Protein AF-A0A7M5WVL7-F1 (afdb_monomer_lite)

Radius of gyration: 36.61 Å; chains: 1; bounding box: 90×36×95 Å

Organism: NCBI:txid252671

InterPro domains:
  IPR002350 Kazal domain [PF07648] (173-213)
  IPR002350 Kazal domain [PS51465] (165-215)
  IPR003582 ShKT domain [PS51670] (101-136)
  IPR003582 ShKT domain [SM00254] (60-99)
  IPR003582 ShKT domain [SM00254] (100-137)
  IPR036058 Kazal domain superfamily [SSF100895] (166-215)

Structure (mmCIF, N/CA/C/O backbone):
data_AF-A0A7M5WVL7-F1
#
_entry.id   AF-A0A7M5WVL7-F1
#
loop_
_atom_site.group_PDB
_atom_site.id
_atom_site.type_symbol
_atom_site.label_atom_id
_atom_site.label_alt_id
_atom_site.label_comp_id
_atom_site.label_asym_id
_atom_site.label_entity_id
_atom_site.label_seq_id
_atom_site.pdbx_PDB_ins_code
_atom_site.Cartn_x
_atom_site.Cartn_y
_atom_site.Cartn_z
_atom_site.occupancy
_atom_site.B_iso_or_equiv
_atom_site.auth_seq_id
_atom_site.auth_comp_id
_atom_site.auth_asym_id
_atom_site.auth_atom_id
_atom_site.pdbx_PDB_model_num
ATOM 1 N N . MET A 1 1 ? -40.272 19.850 -45.268 1.00 38.97 1 MET A N 1
ATOM 2 C CA . MET A 1 1 ? -41.095 18.776 -45.875 1.00 38.97 1 MET A CA 1
ATOM 3 C C . MET A 1 1 ? -40.103 17.744 -46.378 1.00 38.97 1 MET A C 1
ATOM 5 O O . MET A 1 1 ? -39.301 18.111 -47.215 1.00 38.97 1 MET A O 1
ATOM 9 N N . THR A 1 2 ? -39.832 16.626 -45.706 1.00 27.45 2 THR A N 1
ATOM 10 C CA . THR A 1 2 ? -40.547 15.322 -45.663 1.00 27.45 2 THR A CA 1
ATOM 11 C C . THR A 1 2 ? -39.445 14.316 -45.264 1.00 27.45 2 THR A C 1
ATOM 13 O O . THR A 1 2 ? -38.321 14.525 -45.695 1.00 27.45 2 THR A O 1
ATOM 16 N N . ARG A 1 3 ? -39.568 13.218 -44.515 1.00 31.22 3 ARG A N 1
ATOM 17 C CA . ARG A 1 3 ? -40.591 12.482 -43.756 1.00 31.22 3 ARG A CA 1
ATOM 18 C C . ARG A 1 3 ? -39.786 11.715 -42.689 1.00 31.22 3 ARG A C 1
ATOM 20 O O . ARG A 1 3 ? -38.733 11.174 -43.010 1.00 31.22 3 ARG A O 1
ATOM 27 N N . VAL A 1 4 ? -40.285 11.643 -41.460 1.00 36.22 4 VAL A N 1
ATOM 28 C CA . VAL A 1 4 ? -39.800 10.697 -40.441 1.00 36.22 4 VAL A CA 1
ATOM 29 C C . VAL A 1 4 ? -40.459 9.339 -40.711 1.00 36.22 4 VAL A C 1
ATOM 31 O O . VAL A 1 4 ? -41.691 9.315 -40.803 1.00 36.22 4 VAL A O 1
ATOM 34 N N . PRO A 1 5 ? -39.724 8.217 -40.826 1.00 38.66 5 PRO A N 1
ATOM 35 C CA . PRO A 1 5 ? -40.312 6.898 -40.666 1.00 38.66 5 PRO A CA 1
ATOM 36 C C . PRO A 1 5 ? -40.370 6.546 -39.178 1.00 38.66 5 PRO A C 1
ATOM 38 O O . PRO A 1 5 ? -39.381 6.633 -38.452 1.00 38.66 5 PRO A O 1
ATOM 41 N N . LYS A 1 6 ? -41.583 6.189 -38.764 1.00 37.91 6 LYS A N 1
ATOM 42 C CA . LYS A 1 6 ? -41.966 5.641 -37.469 1.00 37.91 6 LYS A CA 1
ATOM 43 C C . LYS A 1 6 ? -41.490 4.192 -37.320 1.00 37.91 6 LYS A C 1
ATOM 45 O O . LYS A 1 6 ? -41.453 3.463 -38.305 1.00 37.91 6 LYS A O 1
ATOM 50 N N . ASP A 1 7 ? -41.222 3.831 -36.070 1.00 38.78 7 ASP A N 1
ATOM 51 C CA . ASP A 1 7 ? -41.373 2.504 -35.470 1.00 38.78 7 ASP A CA 1
ATOM 52 C C . ASP A 1 7 ? -40.705 1.320 -36.189 1.00 38.78 7 ASP A C 1
ATOM 54 O O . ASP A 1 7 ? -41.304 0.633 -37.013 1.00 38.78 7 ASP A O 1
ATOM 58 N N . VAL A 1 8 ? -39.483 0.996 -35.753 1.00 35.91 8 VAL A N 1
ATOM 59 C CA . VAL A 1 8 ? -39.024 -0.398 -35.716 1.00 35.91 8 VAL A CA 1
ATOM 60 C C . VAL A 1 8 ? -38.836 -0.765 -34.251 1.00 35.91 8 VAL A C 1
ATOM 62 O O . VAL A 1 8 ? -37.875 -0.366 -33.596 1.00 35.91 8 VAL A O 1
ATOM 65 N N . SER A 1 9 ? -39.812 -1.500 -33.737 1.00 37.28 9 SER A N 1
ATOM 66 C CA . SER A 1 9 ? -39.746 -2.260 -32.499 1.00 37.28 9 SER A CA 1
ATOM 67 C C . SER A 1 9 ? -38.594 -3.267 -32.578 1.00 37.28 9 SER A C 1
ATOM 69 O O . SER A 1 9 ? -38.701 -4.296 -33.240 1.00 37.28 9 SER A O 1
ATOM 71 N N . LEU A 1 10 ? -37.480 -2.972 -31.905 1.00 35.38 10 LEU A N 1
ATOM 72 C CA . LEU A 1 10 ? -36.411 -3.942 -31.670 1.00 35.38 10 LEU A CA 1
ATOM 73 C C . LEU A 1 10 ? -36.583 -4.526 -30.269 1.00 35.38 10 LEU A C 1
ATOM 75 O O . LEU A 1 10 ? -36.533 -3.819 -29.266 1.00 35.38 10 LEU A O 1
ATOM 79 N N . SER A 1 11 ? -36.836 -5.830 -30.244 1.00 32.72 11 SER A N 1
ATOM 8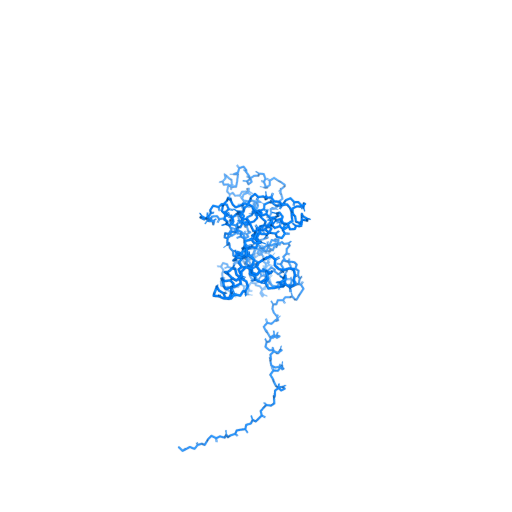0 C CA . SER A 1 11 ? -36.943 -6.667 -29.059 1.00 32.72 11 SER A CA 1
ATOM 81 C C . SER A 1 11 ? -35.690 -6.585 -28.177 1.00 32.72 11 SER A C 1
ATOM 83 O O . SER A 1 11 ? -34.560 -6.518 -28.671 1.00 32.72 11 SER A O 1
ATOM 85 N N . GLU A 1 12 ? -35.898 -6.684 -26.859 1.00 41.31 12 GLU A N 1
ATOM 86 C CA . GLU A 1 12 ? -34.879 -6.718 -25.788 1.00 41.31 12 GLU A CA 1
ATOM 87 C C . GLU A 1 12 ? -33.851 -7.863 -25.916 1.00 41.31 12 GLU A C 1
ATOM 89 O O . GLU A 1 12 ? -32.912 -7.953 -25.136 1.00 41.31 12 GLU A O 1
ATOM 94 N N . SER A 1 13 ? -33.960 -8.708 -26.942 1.00 42.09 13 SER A N 1
ATOM 95 C CA . SER A 1 13 ? -33.063 -9.832 -27.219 1.00 42.09 13 SER A CA 1
ATOM 96 C C . SER A 1 13 ? -31.788 -9.469 -27.999 1.00 42.09 13 SER A C 1
ATOM 98 O O . SER A 1 13 ? -30.979 -10.347 -28.278 1.00 42.09 13 SER A O 1
ATOM 100 N N . SER A 1 14 ? -31.598 -8.205 -28.398 1.00 38.44 14 SER A N 1
ATOM 101 C CA . SER A 1 14 ? -30.485 -7.801 -29.287 1.00 38.44 14 SER A CA 1
ATOM 102 C C . SER A 1 14 ? -29.314 -7.119 -28.563 1.00 38.44 14 SER A C 1
ATOM 104 O O . SER A 1 14 ? -28.254 -6.904 -29.154 1.00 38.44 14 SER A O 1
ATOM 106 N N . VAL A 1 15 ? -29.488 -6.762 -27.285 1.00 41.56 15 VAL A N 1
ATOM 107 C CA . VAL A 1 15 ? -28.490 -5.993 -26.517 1.00 41.56 15 VAL A CA 1
ATOM 108 C C . VAL A 1 15 ? -27.482 -6.908 -25.806 1.00 41.56 15 VAL A C 1
ATOM 110 O O . VAL A 1 15 ? -26.328 -6.524 -25.640 1.00 41.56 15 VAL A O 1
ATOM 113 N N . GLU A 1 16 ? -27.843 -8.152 -25.479 1.00 41.50 16 GLU A N 1
ATOM 114 C CA . GLU A 1 16 ? -26.921 -9.090 -24.811 1.00 41.50 16 GLU A CA 1
ATOM 115 C C . GLU A 1 16 ? -25.789 -9.593 -25.719 1.00 41.50 16 GLU A C 1
ATOM 117 O O . GLU A 1 16 ? -24.661 -9.763 -25.262 1.00 41.50 16 GLU A O 1
ATOM 122 N N . SER A 1 17 ? -26.032 -9.752 -27.024 1.00 44.00 17 SER A N 1
ATOM 123 C CA . SER A 1 17 ? -25.020 -10.320 -27.929 1.00 44.00 17 SER A CA 1
ATOM 124 C C . SER A 1 17 ? -23.939 -9.312 -28.347 1.00 44.00 17 SER A C 1
ATOM 126 O O . SER A 1 17 ? -22.793 -9.689 -28.593 1.00 44.00 17 SER A O 1
ATOM 128 N N . THR A 1 18 ? -24.251 -8.011 -28.372 1.00 49.19 18 THR A N 1
ATOM 129 C CA . THR A 1 18 ? -23.256 -6.979 -28.708 1.00 49.19 18 THR A CA 1
ATOM 130 C C . THR A 1 18 ? -22.361 -6.642 -27.521 1.00 49.19 18 THR A C 1
ATOM 132 O O . THR A 1 18 ? -21.163 -6.457 -27.724 1.00 49.19 18 THR A O 1
ATOM 135 N N . VAL A 1 19 ? -22.883 -6.660 -26.286 1.00 49.88 19 VAL A N 1
ATOM 136 C CA . VAL A 1 19 ? -22.085 -6.434 -25.069 1.00 49.88 19 VAL A CA 1
ATOM 137 C C . VAL A 1 19 ? -21.048 -7.542 -24.878 1.00 49.88 19 VAL A C 1
ATOM 139 O O . VAL A 1 19 ? -19.886 -7.226 -24.633 1.00 49.88 19 VAL A O 1
ATOM 142 N N . GLU A 1 20 ? -21.389 -8.816 -25.097 1.00 48.81 20 GLU A N 1
ATOM 143 C CA . GLU A 1 20 ? -20.385 -9.893 -25.090 1.00 48.81 20 GLU A CA 1
ATOM 144 C C . GLU A 1 20 ? -19.316 -9.720 -26.178 1.00 48.81 20 GLU A C 1
ATOM 146 O O . GLU A 1 20 ? -18.151 -10.047 -25.948 1.00 48.81 20 GLU A O 1
ATOM 151 N N . PHE A 1 21 ? -19.668 -9.170 -27.344 1.00 46.94 21 PHE A N 1
ATOM 152 C CA . PHE A 1 21 ? -18.728 -8.999 -28.453 1.00 46.94 21 PHE A CA 1
ATOM 153 C C . PHE A 1 21 ? -17.732 -7.851 -28.215 1.00 46.94 21 PHE A C 1
ATOM 155 O O . PHE A 1 21 ? -16.531 -8.028 -28.431 1.00 46.94 21 PHE A O 1
ATOM 162 N N . VAL A 1 22 ? -18.176 -6.694 -27.697 1.00 50.75 22 VAL A N 1
ATOM 163 C CA . VAL A 1 22 ? -17.252 -5.600 -27.317 1.00 50.75 22 VAL A CA 1
ATOM 164 C C . VAL A 1 22 ? -16.475 -5.902 -26.035 1.00 50.75 22 VAL A C 1
ATOM 166 O O . VAL A 1 22 ? -15.296 -5.550 -25.955 1.00 50.75 22 VAL A O 1
ATOM 169 N N . VAL A 1 23 ? -17.068 -6.604 -25.061 1.00 54.00 23 VAL A N 1
ATOM 170 C CA . VAL A 1 23 ? -16.343 -7.070 -23.863 1.00 54.00 23 VAL A CA 1
ATOM 171 C C . VAL A 1 23 ? -15.258 -8.078 -24.257 1.00 54.00 23 VAL A C 1
ATOM 173 O O . VAL A 1 23 ? -14.138 -7.977 -23.755 1.00 54.00 23 VAL A O 1
ATOM 176 N N . ASN A 1 24 ? -15.518 -8.971 -25.219 1.00 50.78 24 ASN A N 1
ATOM 177 C CA . ASN A 1 24 ? -14.505 -9.892 -25.746 1.00 50.78 24 ASN A CA 1
ATOM 178 C C . ASN A 1 24 ? -13.422 -9.203 -26.589 1.00 50.78 24 ASN A C 1
ATOM 180 O O . ASN A 1 24 ? -12.265 -9.615 -26.525 1.00 50.78 24 ASN A O 1
ATOM 184 N N . MET A 1 25 ? -13.737 -8.133 -27.328 1.00 49.72 25 MET A N 1
ATOM 185 C CA . MET A 1 25 ? -12.726 -7.432 -28.135 1.00 49.72 25 MET A CA 1
ATOM 186 C C . MET A 1 25 ? -11.709 -6.663 -27.274 1.00 49.72 25 MET A C 1
ATOM 188 O O . MET A 1 25 ? -10.520 -6.643 -27.593 1.00 49.72 25 MET A O 1
ATOM 192 N N . PHE A 1 26 ? -12.142 -6.080 -26.149 1.00 48.56 26 PHE A N 1
ATOM 193 C CA . PHE A 1 26 ? -11.247 -5.417 -25.188 1.00 48.56 26 PHE A CA 1
ATOM 194 C C . PHE A 1 26 ? -10.583 -6.388 -24.190 1.00 48.56 26 PHE A C 1
ATOM 196 O O . PHE A 1 26 ? -9.565 -6.041 -23.589 1.00 48.56 26 PHE A O 1
ATOM 203 N N . ALA A 1 27 ? -11.095 -7.615 -24.038 1.00 47.72 27 ALA A N 1
ATOM 204 C CA . ALA A 1 27 ? -10.521 -8.652 -23.172 1.00 47.72 27 ALA A CA 1
ATOM 205 C C . ALA A 1 27 ? -9.386 -9.479 -23.817 1.00 47.72 27 ALA A C 1
ATOM 207 O O . ALA A 1 27 ? -8.787 -10.318 -23.147 1.00 47.72 27 ALA A O 1
ATOM 208 N N . LEU A 1 28 ? -9.037 -9.235 -25.085 1.00 48.59 28 LEU A N 1
ATOM 209 C CA . LEU A 1 28 ? -8.074 -10.052 -25.842 1.00 48.59 28 LEU A CA 1
ATOM 210 C C . LEU A 1 28 ? -6.579 -9.750 -25.592 1.00 48.59 28 LEU A C 1
ATOM 212 O O . LEU A 1 28 ? -5.723 -10.378 -26.214 1.00 48.59 28 LEU A O 1
ATOM 216 N N . PHE A 1 29 ? -6.225 -8.844 -24.672 1.00 51.97 29 PHE A N 1
ATOM 217 C CA . PHE A 1 29 ? -4.820 -8.473 -24.408 1.00 51.97 29 PHE A CA 1
ATOM 218 C C . PHE A 1 29 ? -4.355 -8.604 -22.949 1.00 51.97 29 PHE A C 1
ATOM 220 O O . PHE A 1 29 ? -3.329 -8.036 -22.580 1.00 51.97 29 PHE A O 1
ATOM 227 N N . CYS A 1 30 ? -5.042 -9.393 -22.124 1.00 50.06 30 CYS A N 1
ATOM 228 C CA . CYS A 1 30 ? -4.556 -9.755 -20.791 1.00 50.06 30 CYS A CA 1
ATOM 229 C C . CYS A 1 30 ? -4.781 -11.254 -20.580 1.00 50.06 30 CYS A C 1
ATOM 231 O O . CYS A 1 30 ? -5.915 -11.724 -20.633 1.00 50.06 30 CYS A O 1
ATOM 233 N N . ASP A 1 31 ? -3.705 -12.019 -20.407 1.00 56.72 31 ASP A N 1
ATOM 234 C CA . ASP A 1 31 ? -3.767 -13.478 -20.317 1.00 56.72 31 ASP A CA 1
ATOM 235 C C . ASP A 1 31 ? -4.551 -13.872 -19.053 1.00 56.72 31 ASP A C 1
ATOM 237 O O . ASP A 1 31 ? -4.178 -13.526 -17.927 1.00 56.72 31 ASP A O 1
ATOM 241 N N . VAL A 1 32 ? -5.671 -14.580 -19.232 1.00 63.91 32 VAL A N 1
ATOM 242 C CA . VAL A 1 32 ? -6.675 -14.880 -18.188 1.00 63.91 32 VAL A CA 1
ATOM 243 C C . VAL A 1 32 ? -6.046 -15.561 -16.959 1.00 63.91 32 VAL A C 1
ATOM 245 O O . VAL A 1 32 ? -6.561 -15.462 -15.845 1.00 63.91 32 VAL A O 1
ATOM 248 N N . LYS A 1 33 ? -4.883 -16.198 -17.129 1.00 75.56 33 LYS A N 1
ATOM 249 C CA . LYS A 1 33 ? -4.176 -16.949 -16.087 1.00 75.56 33 LYS A CA 1
ATOM 250 C C . LYS A 1 33 ? -3.564 -16.087 -14.982 1.00 75.56 33 LYS A C 1
ATOM 252 O O . LYS A 1 33 ? -3.535 -16.534 -13.840 1.00 75.56 33 LYS A O 1
ATOM 257 N N . CYS A 1 34 ? -3.067 -14.881 -15.269 1.00 83.12 34 CYS A N 1
ATOM 258 C CA . CYS A 1 34 ? -2.436 -14.048 -14.233 1.00 83.12 34 CYS A CA 1
ATOM 259 C C . CYS A 1 34 ? -3.442 -13.176 -13.471 1.00 83.12 34 CYS A C 1
ATOM 261 O O . CYS A 1 34 ? -3.187 -12.806 -12.323 1.00 83.12 34 CYS A O 1
ATOM 263 N N . ARG A 1 35 ? -4.613 -12.903 -14.060 1.00 77.31 35 ARG A N 1
ATOM 264 C CA . ARG A 1 35 ? -5.644 -12.030 -13.478 1.00 77.31 35 ARG A CA 1
ATOM 265 C C . ARG A 1 35 ? -6.316 -12.625 -12.235 1.00 77.31 35 ARG A C 1
ATOM 267 O O . ARG A 1 35 ? -6.755 -11.872 -11.376 1.00 77.31 35 ARG A O 1
ATOM 274 N N . SER A 1 36 ? -6.363 -13.953 -12.124 1.00 80.06 36 SER A N 1
ATOM 275 C CA . SER A 1 36 ? -6.904 -14.676 -10.963 1.00 80.06 36 SER A CA 1
ATOM 276 C C . SER A 1 36 ? -5.888 -14.887 -9.835 1.00 80.06 36 SER A C 1
ATOM 278 O O . SER A 1 36 ? -6.245 -15.366 -8.758 1.00 80.06 36 SER A O 1
ATOM 280 N N . THR A 1 37 ? -4.614 -14.548 -10.055 1.00 82.06 37 THR A N 1
ATOM 281 C CA . THR A 1 37 ? -3.590 -14.684 -9.015 1.00 82.06 37 THR A CA 1
ATOM 282 C C . THR A 1 37 ? -3.753 -13.607 -7.945 1.00 82.06 37 THR A C 1
ATOM 284 O O . THR A 1 37 ? -4.261 -12.520 -8.215 1.00 82.06 37 THR A O 1
ATOM 287 N N . ARG A 1 38 ? -3.274 -13.883 -6.722 1.00 80.94 38 ARG A N 1
ATOM 288 C CA . ARG A 1 38 ? -3.406 -12.981 -5.559 1.00 80.94 38 ARG A CA 1
ATOM 289 C C . ARG A 1 38 ? -2.952 -11.540 -5.841 1.00 80.94 38 ARG A C 1
ATOM 291 O O . ARG A 1 38 ? -3.480 -10.620 -5.226 1.00 80.94 38 ARG A O 1
ATOM 298 N N . TYR A 1 39 ? -1.972 -11.359 -6.725 1.00 80.38 39 TYR A N 1
ATOM 299 C CA . TYR A 1 39 ? -1.351 -10.065 -7.012 1.00 80.38 39 TYR A CA 1
ATOM 300 C C . TYR A 1 39 ? -1.551 -9.589 -8.462 1.00 80.38 39 TYR A C 1
ATOM 302 O O . TYR A 1 39 ? -0.996 -8.559 -8.835 1.00 80.38 39 TYR A O 1
ATOM 310 N N . GLY A 1 40 ? -2.346 -10.299 -9.269 1.00 82.75 40 GLY A N 1
ATOM 311 C CA . GLY A 1 40 ? -2.632 -9.934 -10.658 1.00 82.75 40 GLY A CA 1
ATOM 312 C C . GLY A 1 40 ? -1.454 -10.115 -11.630 1.00 82.75 40 GLY A C 1
ATOM 313 O O . GLY A 1 40 ? -0.492 -10.841 -11.369 1.00 82.75 40 GLY A O 1
ATOM 314 N N . CYS A 1 41 ? -1.551 -9.467 -12.792 1.00 83.31 41 CYS A N 1
ATOM 315 C CA . CYS A 1 41 ? -0.543 -9.527 -13.852 1.00 83.31 41 CYS A CA 1
ATOM 316 C C . CYS A 1 41 ? 0.537 -8.445 -13.687 1.00 83.31 41 CYS A C 1
ATOM 318 O O . CYS A 1 41 ? 0.278 -7.366 -13.165 1.00 83.31 41 CYS A O 1
ATOM 320 N N . CYS A 1 42 ? 1.734 -8.718 -14.198 1.00 80.88 42 CYS A N 1
ATOM 321 C CA . CYS A 1 42 ? 2.800 -7.752 -14.427 1.00 80.88 42 CYS A CA 1
ATOM 322 C C . CYS A 1 42 ? 2.406 -6.713 -15.494 1.00 80.88 42 CYS A C 1
ATOM 324 O O . CYS A 1 42 ? 1.380 -6.842 -16.160 1.00 80.88 42 CYS A O 1
ATOM 326 N N . HIS A 1 43 ? 3.254 -5.698 -15.703 1.00 75.44 43 HIS A N 1
ATOM 327 C CA . HIS A 1 43 ? 3.044 -4.645 -16.712 1.00 75.44 43 HIS A CA 1
ATOM 328 C C . HIS A 1 43 ? 2.852 -5.164 -18.146 1.00 75.44 43 HIS A C 1
ATOM 330 O O . HIS A 1 43 ? 2.326 -4.456 -18.996 1.00 75.44 43 HIS A O 1
ATOM 336 N N . ASP A 1 44 ? 3.289 -6.394 -18.418 1.00 74.19 44 ASP A N 1
ATOM 337 C CA . ASP A 1 44 ? 3.140 -7.062 -19.707 1.00 74.19 44 ASP A CA 1
ATOM 338 C C . ASP A 1 44 ? 1.757 -7.703 -19.922 1.00 74.19 44 ASP A C 1
ATOM 340 O O . ASP A 1 44 ? 1.515 -8.257 -20.995 1.00 74.19 44 ASP A O 1
ATOM 344 N N . GLY A 1 45 ? 0.871 -7.668 -18.917 1.00 75.06 45 GLY A N 1
ATOM 345 C CA . GLY A 1 45 ? -0.472 -8.252 -18.969 1.00 75.06 45 GLY A CA 1
ATOM 346 C C . GLY A 1 45 ? -0.493 -9.779 -19.086 1.00 75.06 45 GLY A C 1
ATOM 347 O O . GLY A 1 45 ? -1.528 -10.355 -19.412 1.00 75.06 45 GLY A O 1
ATOM 348 N N . LYS A 1 46 ? 0.646 -10.449 -18.875 1.00 83.69 46 LYS A N 1
ATOM 349 C CA . LYS A 1 46 ? 0.806 -11.889 -19.150 1.00 83.69 46 LYS A CA 1
ATOM 350 C C . LYS A 1 46 ? 1.463 -12.638 -18.003 1.00 83.69 46 LYS A C 1
ATOM 352 O O . LYS A 1 46 ? 1.055 -13.748 -17.668 1.00 83.69 46 LYS A O 1
ATOM 357 N N . THR A 1 47 ? 2.483 -12.048 -17.391 1.00 83.31 47 THR A N 1
ATOM 358 C CA . THR A 1 47 ? 3.249 -12.705 -16.331 1.00 83.31 47 THR A CA 1
ATOM 359 C C . THR A 1 47 ? 2.550 -12.492 -14.984 1.00 83.31 47 THR A C 1
ATOM 361 O O . THR A 1 47 ? 2.202 -11.357 -14.678 1.00 83.31 47 THR A O 1
ATOM 364 N N . PRO A 1 48 ? 2.324 -13.520 -14.145 1.00 83.88 48 PRO A N 1
ATOM 365 C CA . PRO A 1 48 ? 1.763 -13.318 -12.809 1.00 83.88 48 PRO A CA 1
ATOM 366 C C . PRO A 1 48 ? 2.768 -12.629 -11.878 1.00 83.88 48 PRO A C 1
ATOM 368 O O . PRO A 1 48 ? 3.937 -13.020 -11.809 1.00 83.88 48 PRO A O 1
ATOM 371 N N . ALA A 1 49 ? 2.314 -11.618 -11.138 1.00 81.69 49 ALA A N 1
ATOM 372 C CA . ALA A 1 49 ? 3.139 -10.934 -10.150 1.00 81.69 49 ALA A CA 1
ATOM 373 C C . ALA A 1 49 ? 3.391 -11.841 -8.932 1.00 81.69 49 ALA A C 1
ATOM 375 O O . ALA A 1 49 ? 2.485 -12.511 -8.430 1.00 81.69 49 ALA A O 1
ATOM 376 N N . LYS A 1 50 ? 4.630 -11.860 -8.423 1.00 82.88 50 LYS A N 1
ATOM 377 C CA . LYS A 1 50 ? 5.010 -12.691 -7.261 1.00 82.88 50 LYS A CA 1
ATOM 378 C C . LYS A 1 50 ? 4.572 -12.071 -5.929 1.00 82.88 50 LYS A C 1
ATOM 380 O O . LYS A 1 50 ? 4.474 -12.779 -4.930 1.00 82.88 50 LYS A O 1
ATOM 385 N N . GLY A 1 51 ? 4.317 -10.765 -5.911 1.00 71.00 51 GLY A N 1
ATOM 386 C CA . GLY A 1 51 ? 3.911 -9.999 -4.735 1.00 71.00 51 GLY A CA 1
ATOM 387 C C . GLY A 1 51 ? 3.196 -8.698 -5.115 1.00 71.00 51 GLY A C 1
ATOM 388 O O . GLY A 1 51 ? 3.080 -8.388 -6.304 1.00 71.00 51 GLY A O 1
ATOM 389 N N . PRO A 1 52 ? 2.723 -7.924 -4.123 1.00 66.31 52 PRO A N 1
ATOM 390 C CA . PRO A 1 52 ? 2.063 -6.643 -4.366 1.00 66.31 52 PRO A CA 1
ATOM 391 C C . PRO A 1 52 ? 3.012 -5.653 -5.060 1.00 66.31 52 PRO A C 1
ATOM 393 O O . PRO A 1 52 ? 4.231 -5.805 -4.988 1.00 66.31 52 PRO A O 1
ATOM 396 N N . TYR A 1 53 ? 2.457 -4.639 -5.730 1.00 70.94 53 TYR A N 1
ATOM 397 C CA . TYR A 1 53 ? 3.226 -3.617 -6.466 1.00 70.94 53 TYR A CA 1
ATOM 398 C C . TYR A 1 53 ? 4.154 -4.210 -7.537 1.00 70.94 53 TYR A C 1
ATOM 400 O O . TYR A 1 53 ? 5.316 -3.826 -7.645 1.00 70.94 53 TYR A O 1
ATOM 408 N N . PHE A 1 54 ? 3.650 -5.184 -8.306 1.00 72.25 54 PHE A N 1
ATOM 409 C CA . PHE A 1 54 ? 4.403 -5.860 -9.370 1.00 72.25 54 PHE A CA 1
ATOM 410 C C . PHE A 1 54 ? 5.716 -6.494 -8.878 1.00 72.25 54 PHE A C 1
ATOM 412 O O . PHE A 1 54 ? 6.687 -6.638 -9.626 1.00 72.25 54 PHE A O 1
ATOM 419 N N . GLN A 1 55 ? 5.777 -6.888 -7.601 1.00 70.69 55 GLN A N 1
ATOM 420 C CA . GLN A 1 55 ? 6.983 -7.477 -7.037 1.00 70.69 55 GLN A CA 1
ATOM 421 C C . GLN A 1 55 ? 7.348 -8.757 -7.801 1.00 70.69 55 GLN A C 1
ATOM 423 O O . GLN A 1 55 ? 6.538 -9.671 -7.961 1.00 70.69 55 GLN A O 1
ATOM 428 N N . GLY A 1 56 ? 8.597 -8.819 -8.267 1.00 72.75 56 GLY A N 1
ATOM 429 C CA . GLY A 1 56 ? 9.103 -9.932 -9.072 1.00 72.75 56 GLY A CA 1
ATOM 430 C C . GLY A 1 56 ? 8.781 -9.846 -10.567 1.00 72.75 56 GLY A C 1
ATOM 431 O O . GLY A 1 56 ? 9.131 -10.775 -11.292 1.00 72.75 56 GLY A O 1
ATOM 432 N N . CYS A 1 57 ? 8.150 -8.763 -11.028 1.00 76.25 57 CYS A N 1
ATOM 433 C CA . CYS A 1 57 ? 7.974 -8.470 -12.447 1.00 76.25 57 CYS A CA 1
ATOM 434 C C . CYS A 1 57 ? 9.249 -7.879 -13.065 1.00 76.25 57 CYS A C 1
ATOM 436 O O . CYS A 1 57 ? 10.078 -7.272 -12.382 1.00 76.25 57 CYS A O 1
ATOM 438 N N . LYS A 1 58 ? 9.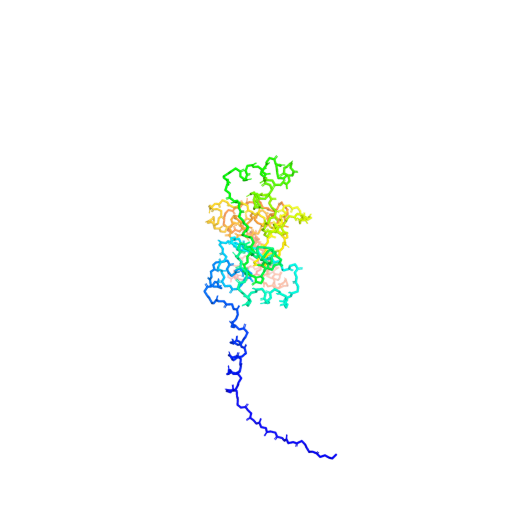400 -8.039 -14.386 1.00 77.44 58 LYS A N 1
ATOM 439 C CA . LYS A 1 58 ? 10.414 -7.302 -15.149 1.00 77.44 58 LYS A CA 1
ATOM 440 C C . LYS A 1 58 ? 10.034 -5.823 -15.183 1.00 77.44 58 LYS A C 1
ATOM 442 O O . LYS A 1 58 ? 8.870 -5.497 -15.406 1.00 77.44 58 LYS A O 1
ATOM 447 N N . GLU A 1 59 ? 11.020 -4.953 -14.985 1.00 74.88 59 GLU A N 1
ATOM 448 C CA . GLU A 1 59 ? 10.805 -3.512 -15.104 1.00 74.88 59 GLU A CA 1
ATOM 449 C C . GLU A 1 59 ? 10.434 -3.154 -16.545 1.00 74.88 59 GLU A C 1
ATOM 451 O O . GLU A 1 59 ? 11.064 -3.675 -17.477 1.00 74.88 59 GLU A O 1
ATOM 456 N N . PRO A 1 60 ? 9.470 -2.242 -16.742 1.00 72.75 60 PRO A N 1
ATOM 457 C CA . PRO A 1 60 ? 9.268 -1.639 -18.042 1.00 72.75 60 PRO A CA 1
ATOM 458 C C . PRO A 1 60 ? 10.527 -0.840 -18.389 1.00 72.75 60 PRO A C 1
ATOM 460 O O . PRO A 1 60 ? 10.982 0.007 -17.623 1.00 72.75 60 PRO A O 1
ATOM 463 N N . CYS A 1 61 ? 11.117 -1.134 -19.541 1.00 81.06 61 CYS A N 1
ATOM 464 C CA . CYS A 1 61 ? 12.221 -0.362 -20.089 1.00 81.06 61 CYS A CA 1
ATOM 465 C C . CYS A 1 61 ? 11.768 0.361 -21.357 1.00 81.06 61 CYS A C 1
ATOM 467 O O . CYS A 1 61 ? 10.704 0.068 -21.902 1.00 81.06 61 CYS A O 1
ATOM 469 N N . GLN A 1 62 ? 12.562 1.325 -21.811 1.00 85.00 62 GLN A N 1
ATOM 470 C CA . GLN A 1 62 ? 12.270 2.108 -23.008 1.00 85.00 62 GLN A CA 1
ATOM 471 C C . GLN A 1 62 ? 13.275 1.787 -24.113 1.00 85.00 62 GLN A C 1
ATOM 473 O O . GLN A 1 62 ? 14.380 1.312 -23.847 1.00 85.00 62 GLN A O 1
ATOM 478 N N . ASP A 1 63 ? 12.863 2.038 -25.351 1.00 88.56 63 ASP A N 1
ATOM 479 C CA . ASP A 1 63 ? 13.775 2.065 -26.487 1.00 88.56 63 ASP A CA 1
ATOM 480 C C . ASP A 1 63 ? 14.409 3.461 -26.570 1.00 88.56 63 ASP A C 1
ATOM 482 O O . ASP A 1 63 ? 13.718 4.471 -26.459 1.00 88.56 63 ASP A O 1
ATOM 486 N N . GLU A 1 64 ? 15.721 3.527 -26.790 1.00 92.56 64 GLU A N 1
ATOM 487 C CA . GLU A 1 64 ? 16.456 4.782 -27.010 1.00 92.56 64 GLU A CA 1
ATOM 488 C C . GLU A 1 64 ? 16.284 5.313 -28.446 1.00 92.56 64 GLU A C 1
ATOM 490 O O . GLU A 1 64 ? 16.719 6.413 -28.786 1.00 92.56 64 GLU A O 1
ATOM 495 N N . ARG A 1 65 ? 15.668 4.518 -29.328 1.00 93.06 65 ARG A N 1
ATOM 496 C CA . ARG A 1 65 ? 15.424 4.843 -30.738 1.00 93.06 65 ARG A CA 1
ATOM 497 C C . ARG A 1 65 ? 13.942 4.723 -31.071 1.00 93.06 65 ARG A C 1
ATOM 499 O O . ARG A 1 65 ? 13.150 4.181 -30.309 1.00 93.06 65 ARG A O 1
ATOM 506 N N . SER A 1 66 ? 13.568 5.236 -32.243 1.00 94.44 66 SER A N 1
ATOM 507 C CA . SER A 1 66 ? 12.181 5.201 -32.702 1.00 94.44 66 SER A CA 1
ATOM 508 C C . SER A 1 66 ? 11.646 3.770 -32.807 1.00 94.44 66 SER A C 1
ATOM 510 O O . SER A 1 66 ? 12.371 2.836 -33.163 1.00 94.44 66 SER A O 1
ATOM 512 N N . SER A 1 67 ? 10.339 3.615 -32.573 1.00 91.88 67 SER A N 1
ATOM 513 C CA . SER A 1 67 ? 9.660 2.318 -32.683 1.00 91.88 67 SER A CA 1
ATOM 514 C C . SER A 1 67 ? 9.888 1.665 -34.052 1.00 91.88 67 SER A C 1
ATOM 516 O O . SER A 1 67 ? 10.162 0.473 -34.125 1.00 91.88 67 SER A O 1
ATOM 518 N N . TYR A 1 68 ? 9.884 2.445 -35.139 1.00 94.94 68 TYR A N 1
ATOM 519 C CA . TYR A 1 68 ? 10.170 1.942 -36.486 1.00 94.94 68 TYR A CA 1
ATOM 520 C C . TYR A 1 68 ? 11.572 1.320 -36.610 1.00 94.94 68 TYR A C 1
ATOM 522 O O . TYR A 1 68 ? 11.731 0.216 -37.143 1.00 94.94 68 TYR A O 1
ATOM 530 N N . PHE A 1 69 ? 12.593 2.003 -36.081 1.00 95.12 69 PHE A N 1
ATOM 531 C CA . PHE A 1 69 ? 13.962 1.496 -36.082 1.00 95.12 69 PHE A CA 1
ATOM 532 C C . PHE A 1 69 ? 14.051 0.196 -35.284 1.00 95.12 69 PHE A C 1
ATOM 534 O O . PHE A 1 69 ? 14.535 -0.814 -35.792 1.00 95.12 69 PHE A O 1
ATOM 541 N N . CYS A 1 70 ? 13.516 0.186 -34.065 1.00 93.69 70 CYS A N 1
ATOM 542 C CA . CYS A 1 70 ? 13.606 -0.978 -33.195 1.00 93.69 70 CYS A CA 1
ATOM 543 C C . CYS A 1 70 ? 12.786 -2.173 -33.692 1.00 93.69 70 CYS A C 1
ATOM 545 O O . CYS A 1 70 ? 13.253 -3.308 -33.609 1.00 93.69 70 CYS A O 1
ATOM 547 N N . GLN A 1 71 ? 11.637 -1.946 -34.327 1.00 95.50 71 GLN A N 1
ATOM 548 C CA . GLN A 1 71 ? 10.914 -3.003 -35.035 1.00 95.50 71 GLN A CA 1
ATOM 549 C C . GLN A 1 71 ? 11.735 -3.596 -36.185 1.00 95.50 71 GLN A C 1
ATOM 551 O O . GLN A 1 71 ? 11.669 -4.800 -36.423 1.00 95.50 71 GLN A O 1
ATOM 556 N N . SER A 1 72 ? 12.530 -2.786 -36.886 1.00 94.94 72 SER A N 1
ATOM 557 C CA . SER A 1 72 ? 13.414 -3.274 -37.952 1.00 94.94 72 SER A CA 1
ATOM 558 C C . SER A 1 72 ? 14.528 -4.168 -37.395 1.00 94.94 72 SER A C 1
ATOM 560 O O . SER A 1 72 ? 14.799 -5.222 -37.964 1.00 94.94 72 SER A O 1
ATOM 562 N N . ILE A 1 73 ? 15.101 -3.823 -36.234 1.00 94.56 73 ILE A N 1
ATOM 563 C CA . ILE A 1 73 ? 16.073 -4.663 -35.503 1.00 94.56 73 ILE A CA 1
ATOM 564 C C . ILE A 1 73 ? 15.451 -6.001 -35.076 1.00 94.56 73 ILE A C 1
ATOM 566 O O . ILE A 1 73 ? 16.084 -7.051 -35.219 1.00 94.56 73 ILE A O 1
ATOM 570 N N . VAL A 1 74 ? 14.205 -5.977 -34.587 1.00 94.00 74 VAL A N 1
ATOM 571 C CA . VAL A 1 74 ? 13.451 -7.187 -34.220 1.00 94.00 74 VAL A CA 1
ATOM 572 C C . VAL A 1 74 ? 13.217 -8.072 -35.444 1.00 94.00 74 VAL A C 1
ATOM 574 O O . VAL A 1 74 ? 13.553 -9.254 -35.405 1.00 94.00 74 VAL A O 1
ATOM 577 N N . ARG A 1 75 ? 12.700 -7.512 -36.548 1.00 95.75 75 ARG A N 1
ATOM 578 C CA . ARG A 1 75 ? 12.433 -8.257 -37.795 1.00 95.75 75 ARG A CA 1
ATOM 579 C C . ARG A 1 75 ? 13.705 -8.831 -38.419 1.00 95.75 75 ARG A C 1
ATOM 581 O O . ARG A 1 75 ? 13.671 -9.935 -38.945 1.00 95.75 75 ARG A O 1
ATOM 588 N N . ALA A 1 76 ? 14.823 -8.116 -38.317 1.00 94.19 76 ALA A N 1
ATOM 589 C CA . ALA A 1 76 ? 16.124 -8.573 -38.799 1.00 94.19 76 ALA A CA 1
ATOM 590 C C . ALA A 1 76 ? 16.770 -9.658 -37.909 1.00 94.19 76 ALA A C 1
ATOM 592 O O . ALA A 1 76 ? 17.824 -10.189 -38.253 1.00 94.19 76 ALA A O 1
ATOM 593 N N . GLY A 1 77 ? 16.178 -9.991 -36.753 1.00 93.31 77 GLY A N 1
ATOM 594 C CA . GLY A 1 77 ? 16.711 -11.010 -35.843 1.00 93.31 77 GLY A CA 1
ATOM 595 C C . GLY A 1 77 ? 18.009 -10.595 -35.140 1.00 93.31 77 GLY A C 1
ATOM 596 O O . GLY A 1 77 ? 18.797 -11.447 -34.723 1.00 93.31 77 GLY A O 1
ATOM 597 N N . PHE A 1 78 ? 18.259 -9.290 -35.017 1.00 93.94 78 PHE A N 1
ATOM 598 C CA . PHE A 1 78 ? 19.490 -8.753 -34.426 1.00 93.94 78 PHE A CA 1
ATOM 599 C C . PHE A 1 78 ? 19.456 -8.714 -32.893 1.00 93.94 78 PHE A C 1
ATOM 601 O O . PHE A 1 78 ? 20.510 -8.622 -32.259 1.00 93.94 78 PHE A O 1
ATOM 608 N N . CYS A 1 79 ? 18.270 -8.824 -32.289 1.00 92.19 79 CYS A N 1
ATOM 609 C CA . CYS A 1 79 ? 18.100 -8.880 -30.840 1.00 92.19 79 CYS A CA 1
ATOM 610 C C . CYS A 1 79 ? 18.915 -10.029 -30.221 1.00 92.19 79 CYS A C 1
ATOM 612 O O . CYS A 1 79 ? 18.821 -11.182 -30.642 1.00 92.19 79 CYS A O 1
ATOM 614 N N . GLY A 1 80 ? 19.731 -9.718 -29.213 1.00 86.81 80 GLY A N 1
ATOM 615 C CA . GLY A 1 80 ? 20.508 -10.701 -28.452 1.00 86.81 80 GLY A CA 1
ATOM 616 C C . GLY A 1 80 ? 21.746 -11.253 -29.165 1.00 86.81 80 GLY A C 1
ATOM 617 O O . GLY A 1 80 ? 22.472 -12.058 -28.582 1.00 86.81 80 GLY A O 1
ATOM 618 N N . LYS A 1 81 ? 22.040 -10.825 -30.400 1.00 92.00 81 LYS A N 1
ATOM 619 C CA . LYS A 1 81 ? 23.236 -11.268 -31.129 1.00 92.00 81 LYS A CA 1
ATOM 620 C C . LYS A 1 81 ? 24.478 -10.506 -30.638 1.00 92.00 81 LYS A C 1
ATOM 622 O O . LYS A 1 81 ? 24.454 -9.275 -30.635 1.00 92.00 81 LYS A O 1
ATOM 627 N N . PRO A 1 82 ? 25.603 -11.183 -30.320 1.00 90.38 82 PRO A N 1
ATOM 628 C CA . PRO A 1 82 ? 26.824 -10.522 -29.839 1.00 90.38 82 PRO A CA 1
ATOM 629 C C . PRO A 1 82 ? 27.341 -9.440 -30.795 1.00 90.38 82 PRO A C 1
ATOM 631 O O . PRO A 1 82 ? 27.705 -8.348 -30.365 1.00 90.38 82 PRO A O 1
ATOM 634 N N . ARG A 1 83 ? 27.283 -9.720 -32.104 1.00 93.25 83 ARG A N 1
ATOM 635 C CA . ARG A 1 83 ? 27.699 -8.807 -33.180 1.00 93.25 83 ARG A CA 1
ATOM 636 C C . ARG A 1 83 ? 26.830 -7.545 -33.287 1.00 93.25 83 ARG A C 1
ATOM 638 O O . ARG A 1 83 ? 27.288 -6.536 -33.803 1.00 93.25 83 ARG A O 1
ATOM 645 N N . PHE A 1 84 ? 25.601 -7.589 -32.773 1.00 90.81 84 PHE A N 1
ATOM 646 C CA . PHE A 1 84 ? 24.611 -6.508 -32.842 1.00 90.81 84 PHE A CA 1
ATOM 647 C C . PHE A 1 84 ? 24.163 -6.049 -31.447 1.00 90.81 84 PHE A C 1
ATOM 649 O O . PHE A 1 84 ? 23.067 -5.511 -31.263 1.00 90.81 84 PHE A O 1
ATOM 656 N N . LYS A 1 85 ? 25.028 -6.238 -30.443 1.00 88.06 85 LYS A N 1
ATOM 657 C CA . LYS A 1 85 ? 24.755 -5.876 -29.048 1.00 88.06 85 LYS A CA 1
ATOM 658 C C . LYS A 1 85 ? 24.423 -4.391 -28.890 1.00 88.06 85 LYS A C 1
ATOM 660 O O . LYS A 1 85 ? 23.563 -4.047 -28.088 1.00 88.06 85 LYS A O 1
ATOM 665 N N . GLN A 1 86 ? 25.053 -3.527 -29.688 1.00 87.38 86 GLN A N 1
ATOM 666 C CA . GLN A 1 86 ? 24.767 -2.093 -29.699 1.00 87.38 86 GLN A CA 1
ATOM 667 C C . GLN A 1 86 ? 23.304 -1.810 -30.069 1.00 87.38 86 GLN A C 1
ATOM 669 O O . GLN A 1 86 ? 22.627 -1.088 -29.349 1.00 87.38 86 GLN A O 1
ATOM 674 N N . PHE A 1 87 ? 22.778 -2.453 -31.116 1.00 86.88 87 PHE A N 1
ATOM 675 C CA . PHE A 1 87 ? 21.372 -2.312 -31.509 1.00 86.88 87 PHE A CA 1
ATOM 676 C C . PHE A 1 87 ? 20.411 -2.917 -30.484 1.00 86.88 87 PHE A C 1
ATOM 678 O O . PHE A 1 87 ? 19.368 -2.338 -30.200 1.00 86.88 87 PHE A O 1
ATOM 685 N N . SER A 1 88 ? 20.790 -4.044 -29.875 1.00 85.06 88 SER A N 1
ATOM 686 C CA . SER A 1 88 ? 20.000 -4.672 -28.808 1.00 85.06 88 SER A CA 1
ATOM 687 C C . SER A 1 88 ? 19.880 -3.782 -27.563 1.00 85.06 88 SER A C 1
ATOM 689 O O . SER A 1 88 ? 18.821 -3.737 -26.945 1.00 85.06 88 SER A O 1
ATOM 691 N N . ASN A 1 89 ? 20.941 -3.047 -27.212 1.00 86.12 89 ASN A N 1
ATOM 692 C CA . ASN A 1 89 ? 20.941 -2.118 -26.077 1.00 86.12 89 ASN A CA 1
ATOM 693 C C . ASN A 1 89 ? 20.131 -0.840 -26.342 1.00 86.12 89 ASN A C 1
ATOM 695 O O . ASN A 1 89 ? 19.634 -0.248 -25.395 1.00 86.12 89 ASN A O 1
ATOM 699 N N . LEU A 1 90 ? 19.990 -0.425 -27.604 1.00 91.75 90 LE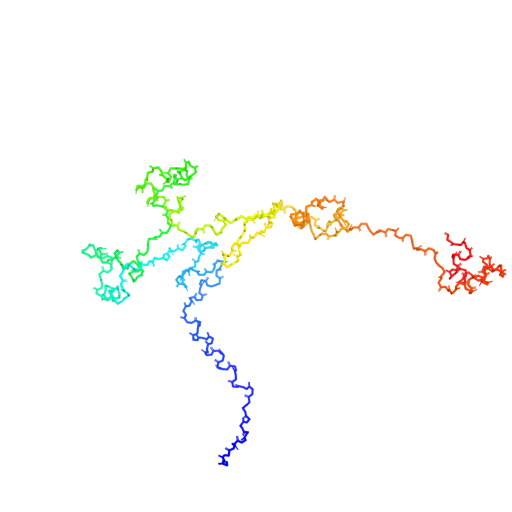U A N 1
ATOM 700 C CA . LEU A 1 90 ? 19.162 0.725 -27.989 1.00 91.75 90 LEU A CA 1
ATOM 701 C C . LEU A 1 90 ? 17.666 0.381 -28.043 1.00 91.75 90 LEU A C 1
ATOM 703 O O . LEU A 1 90 ? 16.828 1.273 -27.987 1.00 91.75 90 LEU A O 1
ATOM 707 N N . CYS A 1 91 ? 17.331 -0.902 -28.183 1.00 93.19 91 CYS A N 1
ATOM 708 C CA . CYS A 1 91 ? 15.973 -1.386 -28.423 1.00 93.19 91 CYS A CA 1
ATOM 709 C C . CYS A 1 91 ? 15.528 -2.379 -27.345 1.00 93.19 91 CYS A C 1
ATOM 711 O O . CYS A 1 91 ? 15.001 -3.450 -27.651 1.00 93.19 91 CYS A O 1
ATOM 713 N N . LEU A 1 92 ? 15.800 -2.069 -26.075 1.00 88.94 92 LEU A N 1
ATOM 714 C CA . LEU A 1 92 ? 15.586 -2.991 -24.957 1.00 88.94 92 LEU A CA 1
ATOM 715 C C . LEU A 1 92 ? 14.119 -3.403 -24.798 1.00 88.94 92 LEU A C 1
ATOM 717 O O . LEU A 1 92 ? 13.858 -4.567 -24.481 1.00 88.94 92 LEU A O 1
ATOM 721 N N . ASN A 1 93 ? 13.173 -2.493 -25.029 1.00 87.88 93 ASN A N 1
ATOM 722 C CA . ASN A 1 93 ? 11.749 -2.789 -24.906 1.00 87.88 93 ASN A CA 1
ATOM 723 C C . ASN A 1 93 ? 11.281 -3.633 -26.094 1.00 87.88 93 ASN A C 1
ATOM 725 O O . ASN A 1 93 ? 10.741 -4.727 -25.917 1.00 87.88 93 ASN A O 1
ATOM 729 N N . SER A 1 94 ? 11.591 -3.183 -27.312 1.00 90.75 94 SER A N 1
ATOM 730 C CA . SER A 1 94 ? 11.234 -3.883 -28.552 1.00 90.75 94 SER A CA 1
ATOM 731 C C . SER A 1 94 ? 11.857 -5.281 -28.649 1.00 90.75 94 SER A C 1
ATOM 733 O O . SER A 1 94 ? 11.182 -6.233 -29.039 1.00 90.75 94 SER A O 1
ATOM 735 N N . CYS A 1 95 ? 13.117 -5.447 -28.239 1.00 91.44 95 CYS A N 1
ATOM 736 C CA . CYS A 1 95 ? 13.793 -6.747 -28.183 1.00 91.44 95 CYS A CA 1
ATOM 737 C C . CYS A 1 95 ? 13.412 -7.584 -26.948 1.00 91.44 95 CYS A C 1
ATOM 739 O O . CYS A 1 95 ? 13.905 -8.703 -26.806 1.00 91.44 95 CYS A O 1
ATOM 741 N N . ARG A 1 96 ? 12.566 -7.071 -26.040 1.00 88.00 96 ARG A N 1
ATOM 742 C CA . ARG A 1 96 ? 12.218 -7.701 -24.748 1.00 88.00 96 ARG A CA 1
ATOM 743 C C . ARG A 1 96 ? 13.441 -8.063 -23.896 1.00 88.00 96 ARG A C 1
ATOM 745 O O . ARG A 1 96 ? 13.442 -9.052 -23.162 1.00 88.00 96 ARG A O 1
ATOM 752 N N . MET A 1 97 ? 14.480 -7.240 -23.985 1.00 85.19 97 MET A N 1
ATOM 753 C CA . MET A 1 97 ? 15.754 -7.382 -23.279 1.00 85.19 97 MET A CA 1
ATOM 754 C C . MET A 1 97 ? 15.857 -6.458 -22.055 1.00 85.19 97 MET A C 1
ATOM 756 O O . MET A 1 97 ? 16.960 -6.215 -21.563 1.00 85.19 97 MET A O 1
ATOM 760 N N . CYS A 1 98 ? 14.726 -5.959 -21.536 1.00 83.75 98 CYS A N 1
ATOM 761 C CA . CYS A 1 98 ? 14.691 -5.212 -20.278 1.00 83.75 98 CYS A CA 1
ATOM 762 C C . CYS A 1 98 ? 15.421 -5.975 -19.163 1.00 83.75 98 CYS A C 1
ATOM 764 O O . CYS A 1 98 ? 15.200 -7.174 -18.955 1.00 83.75 98 CYS A O 1
ATOM 766 N N . ARG A 1 99 ? 16.292 -5.271 -18.432 1.00 81.31 99 ARG A N 1
ATOM 767 C CA . ARG A 1 99 ? 17.044 -5.860 -17.319 1.00 81.31 99 ARG A CA 1
ATOM 768 C C . ARG A 1 99 ? 16.088 -6.217 -16.172 1.00 81.31 99 ARG A C 1
ATOM 770 O O . ARG A 1 99 ? 15.327 -5.343 -15.755 1.00 81.31 99 ARG A O 1
ATOM 777 N N . PRO A 1 100 ? 16.141 -7.443 -15.617 1.00 76.25 100 PRO A N 1
ATOM 778 C CA . PRO A 1 100 ? 15.337 -7.795 -14.449 1.00 76.25 100 PRO A CA 1
ATOM 779 C C . PRO A 1 100 ? 15.716 -6.910 -13.256 1.00 76.25 100 PRO A C 1
ATOM 781 O O . PRO A 1 100 ? 16.880 -6.514 -13.116 1.00 76.25 100 PRO A O 1
ATOM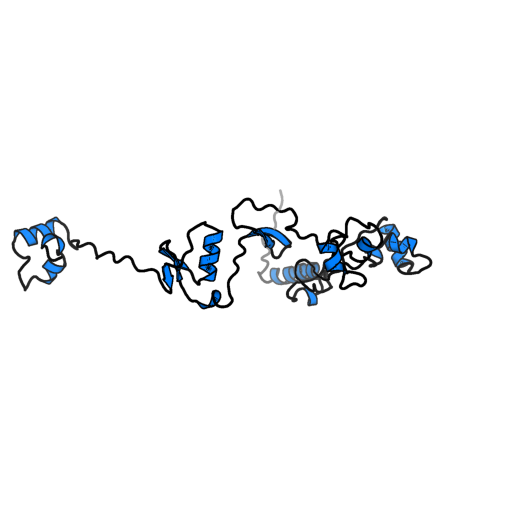 784 N N . CYS A 1 101 ? 14.743 -6.580 -12.399 1.00 78.38 101 CYS A N 1
ATOM 785 C CA . CYS A 1 101 ? 15.043 -5.894 -11.147 1.00 78.38 101 CYS A CA 1
ATOM 786 C C . CYS A 1 101 ? 15.378 -6.883 -10.037 1.00 78.38 101 CYS A C 1
ATOM 788 O O . CYS A 1 101 ? 14.567 -7.203 -9.165 1.00 78.38 101 CYS A O 1
ATOM 790 N N . GLU A 1 102 ? 16.597 -7.391 -10.106 1.00 81.69 102 GLU A N 1
ATOM 791 C CA . GLU A 1 102 ? 17.131 -8.363 -9.168 1.00 81.69 102 GLU A CA 1
ATOM 792 C C . GLU A 1 102 ? 18.572 -7.982 -8.820 1.00 81.69 102 GLU A C 1
ATOM 794 O O . GLU A 1 102 ? 19.234 -7.246 -9.560 1.00 81.69 102 GLU A O 1
ATOM 799 N N . ASP A 1 103 ? 19.039 -8.455 -7.666 1.00 85.50 103 ASP A N 1
ATOM 800 C CA . ASP A 1 103 ? 20.441 -8.334 -7.282 1.00 85.50 103 ASP A CA 1
ATOM 801 C C . ASP A 1 103 ? 21.223 -9.477 -7.942 1.00 85.50 103 ASP A C 1
ATOM 803 O O . ASP A 1 103 ? 20.840 -10.640 -7.831 1.00 85.50 103 ASP A O 1
ATOM 807 N N . SER A 1 104 ? 22.310 -9.159 -8.645 1.00 80.62 104 SER A N 1
ATOM 808 C CA . SER A 1 104 ? 22.962 -10.096 -9.568 1.00 80.62 104 SER A CA 1
ATOM 809 C C . SER A 1 104 ? 23.670 -11.279 -8.897 1.00 80.62 104 SER A C 1
ATOM 811 O O . SER A 1 104 ? 23.930 -12.243 -9.605 1.00 80.62 104 SER A O 1
ATOM 813 N N . ALA A 1 105 ? 24.016 -11.198 -7.600 1.00 66.81 105 ALA A N 1
ATOM 814 C CA . ALA A 1 105 ? 24.427 -12.315 -6.722 1.00 66.81 105 ALA A CA 1
ATOM 815 C C . ALA A 1 105 ? 25.107 -11.806 -5.431 1.00 66.81 105 ALA A C 1
ATOM 817 O O . ALA A 1 105 ? 26.333 -11.852 -5.322 1.00 66.81 105 ALA A O 1
ATOM 818 N N . SER A 1 106 ? 24.358 -11.342 -4.426 1.00 62.03 106 SER A N 1
ATOM 819 C CA . SER A 1 106 ? 24.865 -11.407 -3.047 1.00 62.03 106 SER A CA 1
ATOM 820 C C . SER A 1 106 ? 23.745 -11.364 -2.006 1.00 62.03 106 SER A C 1
ATOM 822 O O . SER A 1 106 ? 22.853 -10.518 -2.043 1.00 62.03 106 SER A O 1
ATOM 824 N N . THR A 1 107 ? 23.841 -12.246 -1.009 1.00 72.50 107 THR A N 1
ATOM 825 C CA . THR A 1 107 ? 23.162 -12.093 0.292 1.00 72.50 107 THR A CA 1
ATOM 826 C C . THR A 1 107 ? 23.598 -10.810 1.017 1.00 72.50 107 THR A C 1
ATOM 828 O O . THR A 1 107 ? 22.956 -10.375 1.970 1.00 72.50 107 THR A O 1
ATOM 831 N N . GLU A 1 108 ? 24.675 -10.180 0.546 1.00 83.44 108 GLU A N 1
ATOM 832 C CA . GLU A 1 108 ? 25.264 -8.958 1.085 1.00 83.44 108 GLU A CA 1
ATOM 833 C C . GLU A 1 108 ? 24.593 -7.675 0.573 1.00 83.44 108 GLU A C 1
ATOM 835 O O . GLU A 1 108 ? 24.727 -6.631 1.208 1.00 83.44 108 GLU A O 1
ATOM 840 N N . CYS A 1 109 ? 23.841 -7.708 -0.535 1.00 85.25 109 CYS A N 1
ATOM 841 C CA . CYS A 1 109 ? 23.187 -6.516 -1.087 1.00 85.25 109 CYS A CA 1
ATOM 842 C C . CYS A 1 109 ? 22.237 -5.824 -0.078 1.00 85.25 109 CYS A C 1
ATOM 844 O O . CYS A 1 109 ? 22.364 -4.608 0.110 1.00 85.25 109 CYS A O 1
ATOM 846 N N . PRO A 1 110 ? 21.390 -6.550 0.685 1.00 86.00 110 PRO A N 1
ATOM 847 C CA . PRO A 1 110 ? 20.609 -5.960 1.778 1.00 86.00 110 PRO A CA 1
ATOM 848 C C . PRO A 1 110 ? 21.458 -5.375 2.916 1.00 86.00 110 PRO A C 1
ATOM 850 O O . PRO A 1 110 ? 21.006 -4.502 3.658 1.00 86.00 110 PRO A O 1
ATOM 853 N N . PHE A 1 111 ? 22.676 -5.880 3.123 1.00 84.81 111 PHE A N 1
ATOM 854 C CA . PHE A 1 111 ? 23.604 -5.354 4.125 1.00 84.81 111 PHE A CA 1
ATOM 855 C C . PHE A 1 111 ? 24.276 -4.062 3.638 1.00 84.81 111 PHE A C 1
ATOM 857 O O . PHE A 1 111 ? 24.339 -3.083 4.383 1.00 84.81 111 PHE A O 1
ATOM 864 N N . PHE A 1 112 ? 24.713 -4.019 2.377 1.00 82.88 112 PHE A N 1
ATOM 865 C CA . PHE A 1 112 ? 25.313 -2.831 1.768 1.00 82.88 112 PHE A CA 1
ATOM 866 C C . PHE A 1 112 ? 24.336 -1.662 1.673 1.00 82.88 112 PHE A C 1
ATOM 868 O O . PHE A 1 112 ? 24.722 -0.536 1.994 1.00 82.88 112 PHE A O 1
ATOM 875 N N . ALA A 1 113 ? 23.075 -1.935 1.338 1.00 79.56 113 ALA A N 1
ATOM 876 C CA . ALA A 1 113 ? 22.016 -0.933 1.346 1.00 79.56 113 ALA A CA 1
ATOM 877 C C . ALA A 1 113 ? 21.808 -0.319 2.737 1.00 79.56 113 ALA A C 1
ATOM 879 O O . ALA A 1 113 ? 21.832 0.900 2.887 1.00 79.56 113 ALA A O 1
ATOM 880 N N . ARG A 1 114 ? 21.721 -1.150 3.786 1.00 82.75 114 ARG A N 1
ATOM 881 C CA . ARG A 1 114 ? 21.541 -0.683 5.174 1.00 82.75 114 ARG A CA 1
ATOM 882 C C . ARG A 1 114 ? 22.706 0.152 5.709 1.00 82.75 114 ARG A C 1
ATOM 884 O O . ARG A 1 114 ? 22.492 0.984 6.581 1.00 82.75 114 ARG A O 1
ATOM 891 N N . ARG A 1 115 ? 23.927 -0.064 5.210 1.00 83.81 115 ARG A N 1
ATOM 892 C CA . ARG A 1 115 ? 25.121 0.713 5.591 1.00 83.81 115 ARG A CA 1
ATOM 893 C C . ARG A 1 115 ? 25.394 1.928 4.694 1.00 83.81 115 ARG A C 1
ATOM 895 O O . ARG A 1 115 ? 26.454 2.528 4.839 1.00 83.81 115 ARG A O 1
ATOM 902 N N . GLY A 1 116 ? 24.497 2.271 3.767 1.00 77.44 116 GLY A N 1
ATOM 903 C CA . GLY A 1 116 ? 24.669 3.432 2.883 1.00 77.44 116 GLY A CA 1
ATOM 904 C C . GLY A 1 116 ? 25.780 3.272 1.839 1.00 77.44 116 GLY A C 1
ATOM 905 O O . GLY A 1 116 ? 26.278 4.256 1.306 1.00 77.44 116 GLY A O 1
ATOM 906 N N . ARG A 1 117 ? 26.194 2.037 1.516 1.00 82.25 117 ARG A N 1
ATOM 907 C CA . ARG A 1 117 ? 27.259 1.785 0.521 1.00 82.25 117 ARG A CA 1
ATOM 908 C C . ARG A 1 117 ? 26.787 1.872 -0.933 1.00 82.25 117 ARG A C 1
ATOM 910 O O . ARG A 1 117 ? 27.589 1.729 -1.853 1.00 82.25 117 ARG A O 1
ATOM 917 N N . CYS A 1 118 ? 25.491 2.076 -1.146 1.00 76.31 118 CYS A N 1
ATOM 918 C CA . CYS A 1 118 ? 24.917 2.264 -2.474 1.00 76.31 118 CYS A CA 1
ATOM 919 C C . CYS A 1 118 ? 25.367 3.585 -3.117 1.00 76.31 118 CYS A C 1
ATOM 921 O O . CYS A 1 118 ? 25.500 3.645 -4.337 1.00 76.31 118 CYS A O 1
ATOM 923 N N . ASP A 1 119 ? 25.689 4.596 -2.305 1.00 74.94 119 ASP A N 1
ATOM 924 C CA . ASP A 1 119 ? 26.057 5.937 -2.773 1.00 74.94 119 ASP A CA 1
ATOM 925 C C . ASP A 1 119 ? 27.577 6.138 -2.906 1.00 74.94 119 ASP A C 1
ATOM 927 O O . ASP A 1 119 ? 28.034 7.056 -3.591 1.00 74.94 119 ASP A O 1
ATOM 931 N N . THR A 1 120 ? 28.370 5.258 -2.283 1.00 68.94 120 THR A N 1
ATOM 932 C CA . THR A 1 120 ? 29.831 5.397 -2.167 1.00 68.94 120 THR A CA 1
ATOM 933 C C . THR A 1 120 ? 30.611 4.790 -3.333 1.00 68.94 120 THR A C 1
ATOM 935 O O . THR A 1 120 ? 31.722 5.227 -3.607 1.00 68.94 120 THR A O 1
ATOM 938 N N . ASP A 1 121 ? 30.060 3.788 -4.028 1.00 66.06 121 ASP A N 1
ATOM 939 C CA . ASP A 1 121 ? 30.758 3.053 -5.095 1.00 66.06 121 ASP A CA 1
ATOM 940 C C . ASP A 1 121 ? 29.857 2.898 -6.332 1.00 66.06 121 ASP A C 1
ATOM 942 O O . ASP A 1 121 ? 29.238 1.857 -6.594 1.00 66.06 121 ASP A O 1
ATOM 946 N N . LYS A 1 122 ? 29.741 4.012 -7.065 1.00 60.97 122 LYS A N 1
ATOM 947 C CA . LYS A 1 122 ? 28.712 4.298 -8.081 1.00 60.97 122 LYS A CA 1
ATOM 948 C C . LYS A 1 122 ? 28.657 3.342 -9.283 1.00 60.97 122 LYS A C 1
ATOM 950 O O . LYS A 1 122 ? 27.753 3.489 -10.097 1.00 60.97 122 LYS A O 1
ATOM 955 N N . SER A 1 123 ? 29.562 2.368 -9.438 1.00 68.38 123 SER A N 1
ATOM 956 C CA . SER A 1 123 ? 29.618 1.575 -10.682 1.00 68.38 123 SER A CA 1
ATOM 957 C C . SER A 1 123 ? 29.544 0.053 -10.518 1.00 68.38 123 SER A C 1
ATOM 959 O O . SER A 1 123 ? 28.883 -0.604 -11.322 1.00 68.38 123 SER A O 1
ATOM 961 N N . LYS A 1 124 ? 30.134 -0.550 -9.475 1.00 69.44 124 LYS A N 1
ATOM 962 C CA . LYS A 1 124 ? 30.130 -2.024 -9.316 1.00 69.44 124 LYS A CA 1
ATOM 963 C C . LYS A 1 124 ? 29.115 -2.527 -8.296 1.00 69.44 124 LYS A C 1
ATOM 965 O O . LYS A 1 124 ? 28.476 -3.547 -8.545 1.00 69.44 124 LYS A O 1
ATOM 970 N N . THR A 1 125 ? 28.956 -1.826 -7.178 1.00 71.62 125 THR A N 1
ATOM 971 C CA . THR A 1 125 ? 28.002 -2.199 -6.121 1.00 71.62 125 THR A CA 1
ATOM 972 C C . THR A 1 125 ? 26.588 -1.772 -6.508 1.00 71.62 125 THR A 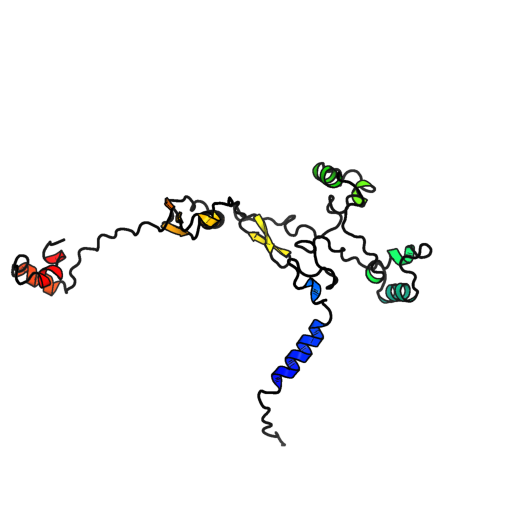C 1
ATOM 974 O O . THR A 1 125 ? 25.676 -2.591 -6.472 1.00 71.62 125 THR A O 1
ATOM 977 N N . TYR A 1 126 ? 26.429 -0.552 -7.031 1.00 75.94 126 TYR A N 1
ATOM 978 C CA . TYR A 1 126 ? 25.157 -0.015 -7.533 1.00 75.94 126 TYR A CA 1
ATOM 979 C C . TYR A 1 126 ? 24.521 -0.881 -8.642 1.00 75.94 126 TYR A C 1
ATOM 981 O O . TYR A 1 126 ? 23.346 -1.233 -8.581 1.00 75.94 126 TYR A O 1
ATOM 989 N N . ASN A 1 127 ? 25.319 -1.310 -9.631 1.00 77.25 127 ASN A N 1
ATOM 990 C CA . ASN A 1 127 ? 24.845 -2.138 -10.750 1.00 77.25 127 ASN A CA 1
ATOM 991 C C . ASN A 1 127 ? 24.668 -3.626 -10.407 1.00 77.25 127 ASN A C 1
ATOM 993 O O . ASN A 1 127 ? 23.997 -4.338 -11.152 1.00 77.25 127 ASN A O 1
ATOM 997 N N . ARG A 1 128 ? 25.269 -4.106 -9.311 1.00 84.19 128 ARG A N 1
ATOM 998 C CA . ARG A 1 128 ? 25.114 -5.487 -8.824 1.00 84.19 128 ARG A CA 1
ATOM 999 C C . ARG A 1 128 ? 23.955 -5.613 -7.843 1.00 84.19 128 ARG A C 1
ATOM 1001 O O . ARG A 1 128 ? 23.237 -6.601 -7.896 1.00 84.19 128 ARG A O 1
ATOM 1008 N N . CYS A 1 129 ? 23.766 -4.614 -6.987 1.00 85.56 129 CYS A N 1
ATOM 1009 C CA . CYS A 1 129 ? 22.728 -4.563 -5.963 1.00 85.56 129 CYS A CA 1
ATOM 1010 C C . CYS A 1 129 ? 21.560 -3.672 -6.391 1.00 85.56 129 CYS A C 1
ATOM 1012 O O . CYS A 1 129 ? 21.094 -2.842 -5.616 1.00 85.56 129 CYS A O 1
ATOM 1014 N N . ARG A 1 130 ? 21.109 -3.792 -7.645 1.00 85.38 130 ARG A N 1
ATOM 1015 C CA . ARG A 1 130 ? 20.140 -2.852 -8.229 1.00 85.38 130 ARG A CA 1
ATOM 1016 C C . ARG A 1 130 ? 18.830 -2.797 -7.445 1.00 85.38 130 ARG A C 1
ATOM 1018 O O . ARG A 1 130 ? 18.261 -1.718 -7.306 1.00 85.38 130 ARG A O 1
ATOM 1025 N N . LYS A 1 131 ? 18.366 -3.937 -6.929 1.00 82.31 131 LYS A N 1
ATOM 1026 C CA . LYS A 1 131 ? 17.124 -4.025 -6.159 1.00 82.31 131 LYS A CA 1
ATOM 1027 C C . LYS A 1 131 ? 17.342 -3.527 -4.734 1.00 82.31 131 LYS A C 1
ATOM 1029 O O . LYS A 1 131 ? 16.586 -2.679 -4.270 1.00 82.31 131 LYS A O 1
ATOM 1034 N N . SER A 1 132 ? 18.382 -4.010 -4.051 1.00 85.12 132 SER A N 1
ATOM 1035 C CA . SER A 1 132 ? 18.668 -3.595 -2.668 1.00 85.12 132 SER A CA 1
ATOM 1036 C C . SER A 1 132 ? 19.053 -2.117 -2.548 1.00 85.12 132 SER A C 1
ATOM 1038 O O . SER A 1 132 ? 18.725 -1.486 -1.552 1.00 85.12 132 SER A O 1
ATOM 1040 N N . CYS A 1 133 ? 19.716 -1.548 -3.556 1.00 84.06 133 CYS A N 1
ATOM 1041 C CA . CYS A 1 133 ? 20.063 -0.127 -3.622 1.00 84.06 133 CYS A CA 1
ATOM 1042 C C . CYS A 1 133 ? 18.956 0.751 -4.230 1.00 84.06 133 CYS A C 1
ATOM 1044 O O . CYS A 1 133 ? 19.208 1.922 -4.497 1.00 84.06 133 CYS A O 1
ATOM 1046 N N . HIS A 1 134 ? 17.757 0.207 -4.482 1.00 80.56 134 HIS A N 1
ATOM 1047 C CA . HIS A 1 134 ? 16.623 0.935 -5.073 1.00 80.56 134 HIS A CA 1
ATOM 1048 C C . HIS A 1 134 ? 16.953 1.655 -6.400 1.00 80.56 134 HIS A C 1
ATOM 1050 O O . HIS A 1 134 ? 16.375 2.688 -6.731 1.00 80.56 134 HIS A O 1
ATOM 1056 N N . VAL A 1 135 ? 17.895 1.098 -7.169 1.00 81.00 135 VAL A N 1
ATOM 1057 C CA . VAL A 1 135 ? 18.272 1.549 -8.523 1.00 81.00 135 VAL A CA 1
ATOM 1058 C C . VAL A 1 135 ? 17.202 1.176 -9.537 1.00 81.00 135 VAL A C 1
ATOM 1060 O O . VAL A 1 135 ? 17.000 1.857 -10.538 1.00 81.00 135 VAL A O 1
ATOM 1063 N N . CYS A 1 136 ? 16.566 0.038 -9.294 1.00 76.44 136 CYS A N 1
ATOM 1064 C CA . CYS A 1 136 ? 15.440 -0.473 -10.045 1.00 76.44 136 CYS A CA 1
ATOM 1065 C C . CYS A 1 136 ? 14.334 -0.881 -9.080 1.00 76.44 136 CYS A C 1
ATOM 1067 O O . CYS A 1 136 ? 14.552 -1.020 -7.871 1.00 76.44 136 CYS A O 1
ATOM 1069 N N . GLY A 1 137 ? 13.184 -1.189 -9.655 1.00 74.06 137 GLY A N 1
ATOM 1070 C CA . GLY A 1 137 ? 12.007 -1.643 -8.946 1.00 74.06 137 GLY A CA 1
ATOM 1071 C C . GLY A 1 137 ? 11.051 -0.483 -8.764 1.00 74.06 137 GLY A C 1
ATOM 1072 O O . GLY A 1 137 ? 11.441 0.687 -8.779 1.00 74.06 137 GLY A O 1
ATOM 1073 N N . VAL A 1 138 ? 9.781 -0.820 -8.555 1.00 69.69 138 VAL A N 1
ATOM 1074 C CA . VAL A 1 138 ? 8.766 0.167 -8.207 1.00 69.69 138 VAL A CA 1
ATOM 1075 C C . VAL A 1 138 ? 9.238 0.873 -6.938 1.00 69.69 138 VAL A C 1
ATOM 1077 O O . VAL A 1 138 ? 9.371 0.240 -5.886 1.00 69.69 138 VAL A O 1
ATOM 1080 N N . LYS A 1 139 ? 9.556 2.169 -7.061 1.00 71.81 139 LYS A N 1
ATOM 1081 C CA . LYS A 1 139 ? 9.849 3.020 -5.904 1.00 71.81 139 LYS A CA 1
ATOM 1082 C C . LYS A 1 139 ? 8.695 2.855 -4.934 1.00 71.81 139 LYS A C 1
ATOM 1084 O O . LYS A 1 139 ? 7.546 2.872 -5.375 1.00 71.81 139 LYS A O 1
ATOM 1089 N N . ASP A 1 140 ? 8.999 2.667 -3.652 1.00 76.50 140 ASP A N 1
ATOM 1090 C CA . ASP A 1 140 ? 7.951 2.583 -2.641 1.00 76.50 140 ASP A CA 1
ATOM 1091 C C . ASP A 1 140 ? 7.072 3.834 -2.799 1.00 76.50 140 ASP A C 1
ATOM 1093 O O . ASP A 1 140 ? 7.594 4.943 -2.662 1.00 76.50 140 ASP A O 1
ATOM 1097 N N . PRO A 1 141 ? 5.774 3.707 -3.139 1.00 83.94 141 PRO A N 1
ATOM 1098 C CA . PRO A 1 141 ? 4.929 4.878 -3.353 1.00 83.94 141 PRO A CA 1
ATOM 1099 C C . PRO A 1 141 ? 4.791 5.725 -2.081 1.00 83.94 141 PRO A C 1
ATOM 1101 O O . PRO A 1 141 ? 4.403 6.889 -2.147 1.00 83.94 141 PRO A O 1
ATOM 1104 N N . CYS A 1 142 ? 5.150 5.162 -0.924 1.00 84.56 142 CYS A N 1
ATOM 1105 C CA . CYS A 1 142 ? 5.242 5.865 0.345 1.00 84.56 142 CYS A CA 1
ATOM 1106 C C . CYS A 1 142 ? 6.581 6.559 0.612 1.00 84.56 142 CYS A C 1
ATOM 1108 O O . CYS A 1 142 ? 6.699 7.306 1.588 1.00 84.56 142 CYS A O 1
ATOM 1110 N N . GLN A 1 143 ? 7.592 6.359 -0.230 1.00 84.25 143 GLN A N 1
ATOM 1111 C CA . GLN A 1 143 ? 8.882 7.025 -0.106 1.00 84.25 143 GLN A CA 1
ATOM 1112 C C . GLN A 1 143 ? 8.719 8.533 -0.345 1.00 84.25 143 GLN A C 1
ATOM 1114 O O . GLN A 1 143 ? 8.428 8.975 -1.451 1.00 84.25 143 GLN A O 1
ATOM 1119 N N . GLY A 1 144 ? 8.909 9.332 0.709 1.00 80.06 144 GLY A N 1
ATOM 1120 C CA . GLY A 1 144 ? 8.718 10.788 0.667 1.00 80.06 144 GLY A CA 1
ATOM 1121 C C . GLY A 1 144 ? 7.262 11.250 0.813 1.00 80.06 144 GLY A C 1
ATOM 1122 O O . GLY A 1 144 ? 7.013 12.453 0.818 1.00 80.06 144 GLY A O 1
ATOM 1123 N N . PHE A 1 145 ? 6.303 10.331 0.980 1.00 89.19 145 PHE A N 1
ATOM 1124 C CA . PHE A 1 145 ? 4.903 10.669 1.233 1.00 89.19 145 PHE A CA 1
ATOM 1125 C C . PHE A 1 145 ? 4.693 10.977 2.722 1.00 89.19 145 PHE A C 1
ATOM 1127 O O . PHE A 1 145 ? 4.772 10.091 3.578 1.00 89.19 145 PHE A O 1
ATOM 1134 N N . ILE A 1 146 ? 4.444 12.247 3.042 1.00 88.50 146 ILE A N 1
ATOM 1135 C CA . ILE A 1 146 ? 4.356 12.727 4.426 1.00 88.50 146 ILE A CA 1
ATOM 1136 C C . ILE A 1 146 ? 2.900 12.728 4.890 1.00 88.50 146 ILE A C 1
ATOM 1138 O O . ILE A 1 146 ? 2.050 13.413 4.326 1.00 88.50 146 ILE A O 1
ATOM 1142 N N . CYS A 1 147 ? 2.627 12.001 5.973 1.00 88.50 147 CYS A N 1
ATOM 1143 C CA . CYS A 1 147 ? 1.335 12.036 6.645 1.00 88.50 147 CYS A CA 1
ATOM 1144 C C . CYS A 1 147 ? 1.316 13.099 7.742 1.00 88.50 147 CYS A C 1
ATOM 1146 O O . CYS A 1 147 ? 2.106 13.047 8.678 1.00 88.50 147 CYS A O 1
ATOM 1148 N N . THR A 1 148 ? 0.393 14.055 7.628 1.00 88.44 148 THR A N 1
ATOM 1149 C CA . THR A 1 148 ? 0.262 15.188 8.559 1.00 88.44 148 THR A CA 1
ATOM 1150 C C . THR A 1 148 ? -0.543 14.849 9.812 1.00 88.44 148 THR A C 1
ATOM 1152 O O . THR A 1 148 ? -0.381 15.497 10.843 1.00 88.44 148 THR A O 1
ATOM 1155 N N . LYS A 1 149 ? -1.408 13.829 9.749 1.00 82.69 149 LYS A N 1
ATOM 1156 C CA . LYS A 1 149 ? -2.198 13.390 10.902 1.00 82.69 149 LYS A CA 1
ATOM 1157 C C . LYS A 1 149 ? -1.335 12.562 11.864 1.00 82.69 149 LYS A C 1
ATOM 1159 O O . LYS A 1 149 ? -0.650 11.636 11.411 1.00 82.69 149 LYS A O 1
ATOM 1164 N N . PRO A 1 150 ? -1.406 12.817 13.183 1.00 74.19 150 PRO A N 1
ATOM 1165 C CA . PRO A 1 150 ? -0.682 12.022 14.169 1.00 74.19 150 PRO A CA 1
ATOM 1166 C C . PRO A 1 150 ? -1.113 10.553 14.097 1.00 74.19 150 PRO A C 1
ATOM 1168 O O . PRO A 1 150 ? -2.255 10.249 13.765 1.00 74.19 150 PRO A O 1
ATOM 1171 N N . ASN A 1 151 ? -0.187 9.638 14.390 1.00 72.44 151 ASN A N 1
ATOM 1172 C CA . ASN A 1 151 ? -0.391 8.180 14.369 1.00 72.44 151 ASN A CA 1
ATOM 1173 C C . ASN A 1 151 ? -0.807 7.564 13.019 1.00 72.44 151 ASN A C 1
ATOM 1175 O O . ASN A 1 151 ? -0.995 6.349 12.938 1.00 72.44 151 ASN A O 1
ATOM 1179 N N . THR A 1 152 ? -0.864 8.345 11.940 1.00 84.44 152 THR A N 1
ATOM 1180 C CA . THR A 1 152 ? -1.051 7.816 10.585 1.00 84.44 152 THR A CA 1
ATOM 1181 C C . THR A 1 152 ? 0.294 7.560 9.911 1.00 84.44 152 THR A C 1
ATOM 1183 O O . THR A 1 152 ? 1.286 8.242 10.168 1.00 84.44 152 THR A O 1
ATOM 1186 N N . ARG A 1 153 ? 0.355 6.533 9.063 1.00 85.81 153 ARG A N 1
ATOM 1187 C CA . ARG A 1 153 ? 1.533 6.213 8.249 1.00 85.81 153 ARG A CA 1
ATOM 1188 C C . ARG A 1 153 ? 1.111 6.054 6.803 1.00 85.81 153 ARG A C 1
ATOM 1190 O O . ARG A 1 153 ? -0.023 5.654 6.532 1.00 85.81 153 ARG A O 1
ATOM 1197 N N . CYS A 1 154 ? 2.028 6.336 5.886 1.00 87.50 154 CYS A N 1
ATOM 1198 C CA . CYS A 1 154 ? 1.754 6.061 4.492 1.00 87.50 154 CYS A CA 1
ATOM 1199 C C . CYS A 1 154 ? 1.546 4.557 4.293 1.00 87.50 154 CYS A C 1
ATOM 1201 O O . CYS A 1 154 ? 2.278 3.714 4.823 1.00 87.50 154 CYS A O 1
ATOM 1203 N N . ARG A 1 155 ? 0.490 4.244 3.560 1.00 86.31 155 ARG A N 1
ATOM 1204 C CA . ARG A 1 155 ? 0.106 2.929 3.079 1.00 86.31 155 ARG A CA 1
ATOM 1205 C C . ARG A 1 155 ? -0.248 3.072 1.611 1.00 86.31 155 ARG A C 1
ATOM 1207 O O . ARG A 1 155 ? -0.365 4.170 1.095 1.00 86.31 155 ARG A O 1
ATOM 1214 N N . VAL A 1 156 ? -0.428 1.949 0.953 1.00 80.00 156 VAL A N 1
ATOM 1215 C CA . VAL A 1 156 ? -0.687 1.881 -0.478 1.00 80.00 156 VAL A CA 1
ATOM 1216 C C . VAL A 1 156 ? -1.925 1.027 -0.689 1.00 80.00 156 VAL A C 1
ATOM 1218 O O . VAL A 1 156 ? -2.141 0.051 0.041 1.00 80.00 156 VAL A O 1
ATOM 1221 N N . ASP A 1 157 ? -2.812 1.474 -1.573 1.00 74.94 157 ASP A N 1
ATOM 1222 C CA . ASP A 1 157 ? -4.047 0.762 -1.891 1.00 74.94 157 ASP A CA 1
ATOM 1223 C C . ASP A 1 157 ? -3.801 -0.363 -2.914 1.00 74.94 157 ASP A C 1
ATOM 1225 O O . ASP A 1 157 ? -2.665 -0.673 -3.278 1.00 74.94 157 ASP A O 1
ATOM 1229 N N . HIS A 1 158 ? -4.873 -1.013 -3.369 1.00 69.50 158 HIS A N 1
ATOM 1230 C CA . HIS A 1 158 ? -4.789 -2.106 -4.342 1.00 69.50 158 HIS A CA 1
ATOM 1231 C C . HIS A 1 158 ? -4.318 -1.651 -5.735 1.00 69.50 158 HIS A C 1
ATOM 1233 O O . HIS A 1 158 ? -3.917 -2.492 -6.537 1.00 69.50 158 HIS A O 1
ATOM 1239 N N . LEU A 1 159 ? -4.341 -0.346 -6.013 1.00 68.25 159 LEU A N 1
ATOM 1240 C CA . LEU A 1 159 ? -3.864 0.265 -7.252 1.00 68.25 159 LEU A CA 1
ATOM 1241 C C . LEU A 1 159 ? -2.425 0.790 -7.120 1.00 68.25 159 LEU A C 1
ATOM 1243 O O . LEU A 1 159 ? -1.858 1.269 -8.100 1.00 68.25 159 LEU A O 1
ATOM 1247 N N . GLY A 1 160 ? -1.814 0.692 -5.935 1.00 70.12 160 GLY A N 1
ATOM 1248 C CA . GLY A 1 160 ? -0.484 1.241 -5.673 1.00 70.12 160 GLY A CA 1
ATOM 1249 C C . GLY A 1 160 ? -0.470 2.740 -5.391 1.00 70.12 160 GLY A C 1
ATOM 1250 O O . GLY A 1 160 ? 0.605 3.336 -5.387 1.00 70.12 160 GLY A O 1
ATOM 1251 N N . VAL A 1 161 ? -1.627 3.353 -5.133 1.00 81.06 161 VAL A N 1
ATOM 1252 C CA . VAL A 1 161 ? -1.727 4.774 -4.788 1.00 81.06 161 VAL A CA 1
ATOM 1253 C C . VAL A 1 161 ? -1.433 4.952 -3.294 1.00 81.06 161 VAL A C 1
ATOM 1255 O O . VAL A 1 161 ? -2.043 4.262 -2.466 1.00 81.06 161 VAL A O 1
ATOM 1258 N N . PRO A 1 162 ? -0.501 5.847 -2.914 1.00 87.00 162 PRO A N 1
ATOM 1259 C CA . PRO A 1 162 ? -0.201 6.100 -1.516 1.00 87.00 162 PRO A CA 1
ATOM 1260 C C . PRO A 1 162 ? -1.329 6.886 -0.835 1.00 87.00 162 PRO A C 1
ATOM 1262 O O . PRO A 1 162 ? -1.847 7.867 -1.366 1.00 87.00 162 PRO A O 1
ATOM 1265 N N . TYR A 1 163 ? -1.688 6.475 0.377 1.00 90.94 163 TYR A N 1
ATOM 1266 C CA . TYR A 1 163 ? -2.646 7.142 1.251 1.00 90.94 163 TYR A CA 1
ATOM 1267 C C . TYR A 1 163 ? -2.183 7.075 2.710 1.00 90.94 163 TYR A C 1
ATOM 1269 O O . TYR A 1 163 ? -1.479 6.155 3.126 1.00 90.94 163 TYR A O 1
ATOM 1277 N N . CYS A 1 164 ? -2.605 8.035 3.531 1.00 90.12 164 CYS A N 1
ATOM 1278 C CA . CYS A 1 164 ? -2.351 7.987 4.970 1.00 90.12 164 CYS A CA 1
ATOM 1279 C C . CYS A 1 164 ? -3.381 7.100 5.658 1.00 90.12 164 CYS A C 1
ATOM 1281 O O . CYS A 1 164 ? -4.568 7.421 5.686 1.00 90.12 164 CYS A O 1
ATOM 1283 N N . GLY A 1 165 ? -2.920 5.993 6.230 1.00 87.75 165 GLY A N 1
ATOM 1284 C CA . GLY A 1 165 ? -3.766 5.043 6.934 1.00 87.75 165 GLY A CA 1
ATOM 1285 C C . GLY A 1 165 ? -3.221 4.695 8.310 1.00 87.75 165 GLY A C 1
ATOM 1286 O O . GLY A 1 165 ? -2.039 4.866 8.615 1.00 87.75 165 GLY A O 1
ATOM 1287 N N . CYS A 1 166 ? -4.095 4.153 9.147 1.00 84.56 166 CYS A N 1
ATOM 1288 C CA . CYS A 1 166 ? -3.687 3.600 10.424 1.00 84.56 166 CYS A CA 1
ATOM 1289 C C . CYS A 1 166 ? -2.929 2.284 10.222 1.00 84.56 166 CYS A C 1
ATOM 1291 O O . CYS A 1 166 ? -3.323 1.415 9.432 1.00 84.56 166 CYS A O 1
ATOM 1293 N N . ARG A 1 167 ? -1.818 2.137 10.947 1.00 72.50 167 ARG A N 1
ATOM 1294 C CA . ARG A 1 167 ? -1.126 0.860 11.128 1.00 72.50 167 ARG A CA 1
ATOM 1295 C C . ARG A 1 167 ? -1.282 0.460 12.583 1.00 72.50 167 ARG A C 1
ATOM 1297 O O . ARG A 1 167 ? -0.527 0.902 13.441 1.00 72.50 167 ARG A O 1
ATOM 1304 N N . VAL A 1 168 ? -2.272 -0.378 12.835 1.00 73.00 168 VAL A N 1
ATOM 1305 C CA . VAL A 1 168 ? -2.496 -0.952 14.155 1.00 73.00 168 VAL A CA 1
ATOM 1306 C C . VAL A 1 168 ? -1.781 -2.286 14.176 1.00 73.00 168 VAL A C 1
ATOM 1308 O O . VAL A 1 168 ? -2.114 -3.180 13.399 1.00 73.00 168 VAL A O 1
ATOM 1311 N N . HI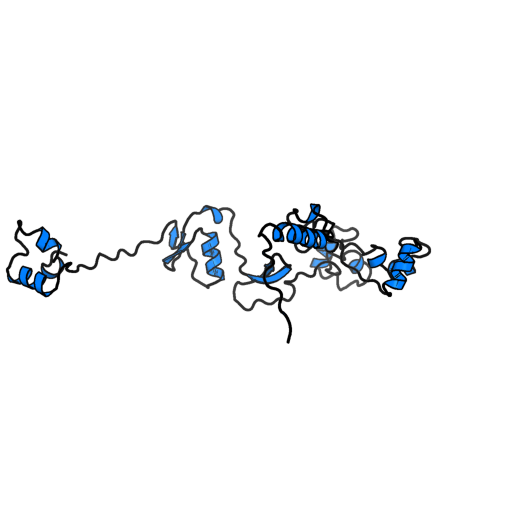S A 1 169 ? -0.758 -2.397 15.014 1.00 76.75 169 HIS A N 1
ATOM 1312 C CA . HIS A 1 169 ? -0.237 -3.705 15.371 1.00 76.75 169 HIS A CA 1
ATOM 1313 C C . HIS A 1 169 ? -1.249 -4.343 16.318 1.00 76.75 169 HIS A C 1
ATOM 1315 O O . HIS A 1 169 ? -1.447 -3.856 17.426 1.00 76.75 169 HIS A O 1
ATOM 1321 N N . CYS A 1 170 ? -1.931 -5.370 15.824 1.00 83.81 170 CYS A N 1
ATOM 1322 C CA . CYS A 1 170 ? -2.819 -6.201 16.618 1.00 83.81 170 CYS A CA 1
ATOM 1323 C C . CYS A 1 170 ? -2.113 -7.527 16.870 1.00 83.81 170 CYS A C 1
ATOM 1325 O O . CYS A 1 170 ? -1.572 -8.122 15.931 1.00 83.81 170 CYS A O 1
ATOM 1327 N N . ASP A 1 171 ? -2.127 -7.988 18.115 1.00 87.38 171 ASP A N 1
ATOM 1328 C CA . ASP A 1 171 ? -1.641 -9.326 18.427 1.00 87.38 171 ASP A CA 1
ATOM 1329 C C . ASP A 1 171 ? -2.620 -10.365 17.855 1.00 87.38 171 ASP A C 1
ATOM 1331 O O . ASP A 1 171 ? -3.817 -10.077 17.740 1.00 87.38 171 ASP A O 1
ATOM 1335 N N . PRO A 1 172 ? -2.174 -11.588 17.506 1.00 82.94 172 PRO A N 1
ATOM 1336 C CA . PRO A 1 172 ? -3.051 -12.611 16.929 1.00 82.94 172 PRO A CA 1
ATOM 1337 C C . PRO A 1 172 ? -4.339 -12.854 17.735 1.00 82.94 172 PRO A C 1
ATOM 1339 O O . PRO A 1 172 ? -5.393 -13.087 17.149 1.00 82.94 172 PRO A O 1
ATOM 1342 N N . GLY A 1 173 ? -4.283 -12.727 19.066 1.00 85.12 173 GLY A N 1
ATOM 1343 C CA . GLY A 1 173 ? -5.442 -12.867 19.954 1.00 85.12 173 GLY A CA 1
ATOM 1344 C C . GLY A 1 173 ? -6.446 -11.708 19.897 1.00 85.12 173 GLY A C 1
ATOM 1345 O O . GLY A 1 173 ? -7.632 -11.913 20.152 1.00 85.12 173 GLY A O 1
ATOM 1346 N N . ASP A 1 174 ? -6.030 -10.503 19.501 1.00 87.38 174 ASP A N 1
ATOM 1347 C CA . ASP A 1 174 ? -6.868 -9.297 19.565 1.00 87.38 174 ASP A CA 1
ATOM 1348 C C . ASP A 1 174 ? -8.062 -9.343 18.610 1.00 87.38 174 ASP A C 1
ATOM 1350 O O . ASP A 1 174 ? -9.083 -8.695 18.859 1.00 87.38 174 ASP A O 1
ATOM 1354 N N . HIS A 1 175 ? -7.965 -10.127 17.535 1.00 86.19 175 HIS A N 1
ATOM 1355 C CA . HIS A 1 175 ? -9.055 -10.342 16.587 1.00 86.19 175 HIS A CA 1
ATOM 1356 C C . HIS A 1 175 ? -10.180 -11.221 17.152 1.00 86.19 175 HIS A C 1
ATOM 1358 O O . HIS A 1 175 ? -11.326 -11.073 16.715 1.00 86.19 175 HIS A O 1
ATOM 1364 N N . PHE A 1 176 ? -9.869 -12.078 18.132 1.00 88.56 176 PHE A N 1
ATOM 1365 C CA . PHE A 1 176 ? -10.767 -13.098 18.690 1.00 88.56 176 PHE A CA 1
ATOM 1366 C C . PHE A 1 176 ? -11.323 -12.747 20.075 1.00 88.56 176 PHE A C 1
ATOM 1368 O O . PHE A 1 176 ? -12.107 -13.506 20.628 1.00 88.56 176 PHE A O 1
ATOM 1375 N N . THR A 1 177 ? -10.971 -11.580 20.618 1.00 87.62 177 THR A N 1
ATOM 1376 C CA . THR A 1 177 ? -11.425 -11.102 21.941 1.00 87.62 177 THR A CA 1
ATOM 1377 C C . THR A 1 177 ? -12.942 -10.896 22.082 1.00 87.62 177 THR A C 1
ATOM 1379 O O . THR A 1 177 ? -13.412 -10.653 23.190 1.00 87.62 177 THR A O 1
ATOM 1382 N N . GLY A 1 178 ? -13.716 -10.994 20.993 1.00 90.06 178 GLY A N 1
ATOM 1383 C CA . GLY A 1 178 ? -15.144 -10.660 20.982 1.00 90.06 178 GLY A CA 1
ATOM 1384 C C . GLY A 1 178 ? -15.393 -9.161 21.182 1.00 90.06 178 GLY A C 1
ATOM 1385 O O . GLY A 1 178 ? -14.451 -8.375 21.212 1.00 90.06 178 GLY A O 1
ATOM 1386 N N . THR A 1 179 ? -16.658 -8.745 21.292 1.00 94.75 179 THR A N 1
ATOM 1387 C CA . THR A 1 179 ? -17.021 -7.327 21.471 1.00 94.75 179 THR A CA 1
ATOM 1388 C C . THR A 1 179 ? -16.346 -6.728 22.708 1.00 94.75 179 THR A C 1
ATOM 1390 O O . THR A 1 179 ? -16.248 -7.390 23.737 1.00 94.75 179 THR A O 1
ATOM 1393 N N . VAL A 1 180 ? -15.905 -5.471 22.630 1.00 94.12 180 VAL A N 1
ATOM 1394 C CA . VAL A 1 180 ? -15.344 -4.712 23.759 1.00 94.12 180 VAL A CA 1
ATOM 1395 C C . VAL A 1 180 ? -15.994 -3.335 23.864 1.00 94.12 180 VAL A C 1
ATOM 1397 O O . VAL A 1 180 ? -16.278 -2.704 22.846 1.00 94.12 180 VAL A O 1
ATOM 1400 N N . CYS A 1 181 ? -16.182 -2.846 25.085 1.00 92.19 181 CYS A N 1
ATOM 1401 C CA . CYS A 1 181 ? -16.622 -1.484 25.360 1.00 92.19 181 CYS A CA 1
ATOM 1402 C C . CYS A 1 181 ? -15.408 -0.584 25.613 1.00 92.19 181 CYS A C 1
ATOM 1404 O O . CYS A 1 181 ? -14.570 -0.890 26.469 1.00 92.19 181 CYS A O 1
ATOM 1406 N N . GLY A 1 182 ? -15.298 0.520 24.878 1.00 90.62 182 GLY A N 1
ATOM 1407 C CA . GLY A 1 182 ? -14.309 1.563 25.142 1.00 90.62 182 GLY A CA 1
ATOM 1408 C C . GLY A 1 182 ? -14.756 2.512 26.257 1.00 90.62 182 GLY A C 1
ATOM 1409 O O . GLY A 1 182 ? -15.934 2.593 26.589 1.00 90.62 182 GLY A O 1
ATOM 1410 N N . ARG A 1 183 ? -13.813 3.258 26.847 1.00 87.38 183 ARG A N 1
ATOM 1411 C CA . ARG A 1 183 ? -14.124 4.311 27.843 1.00 87.38 183 ARG A CA 1
ATOM 1412 C C . ARG A 1 183 ? -14.938 5.476 27.281 1.00 87.38 183 ARG A C 1
ATOM 1414 O O . ARG A 1 183 ? -15.490 6.254 28.048 1.00 87.38 183 ARG A O 1
ATOM 1421 N N . ASP A 1 184 ? -14.996 5.590 25.963 1.00 85.62 184 ASP A N 1
ATOM 1422 C CA . ASP A 1 184 ? -15.901 6.472 25.231 1.00 85.62 184 ASP A CA 1
ATOM 1423 C C . ASP A 1 184 ? -17.363 5.997 25.259 1.00 85.62 184 ASP A C 1
ATOM 1425 O O . ASP A 1 184 ? -18.221 6.643 24.663 1.00 85.62 184 ASP A O 1
ATOM 1429 N N . GLY A 1 185 ? -17.661 4.871 25.918 1.00 87.94 185 GLY A N 1
ATOM 1430 C CA . GLY A 1 185 ? -18.999 4.285 25.957 1.00 87.94 185 GLY A CA 1
ATOM 1431 C C . GLY A 1 185 ? -19.425 3.676 24.621 1.00 87.94 185 GLY A C 1
ATOM 1432 O O . GLY A 1 185 ? -20.606 3.383 24.434 1.00 87.94 185 GLY A O 1
ATOM 1433 N N . LYS A 1 186 ? -18.487 3.485 23.684 1.00 89.62 186 LYS A N 1
ATOM 1434 C CA . LYS A 1 186 ? -18.748 2.889 22.375 1.00 89.62 186 LYS A CA 1
ATOM 1435 C C . LYS A 1 186 ? -18.365 1.416 22.364 1.00 89.62 186 LYS A C 1
ATOM 1437 O O . LYS A 1 186 ? -17.331 1.007 22.891 1.00 89.62 186 LYS A O 1
ATOM 1442 N N . GLU A 1 187 ? -19.190 0.620 21.698 1.00 92.56 187 GLU A N 1
ATOM 1443 C CA . GLU A 1 187 ? -18.919 -0.794 21.469 1.00 92.56 187 GLU A CA 1
ATOM 1444 C C . GLU A 1 187 ? -18.080 -1.000 20.205 1.00 92.56 187 GLU A C 1
ATOM 1446 O O . GLU A 1 187 ? -18.326 -0.412 19.148 1.00 92.56 187 GLU A O 1
ATOM 1451 N N . TYR A 1 188 ? -17.098 -1.889 20.301 1.00 91.81 188 TYR A N 1
ATOM 1452 C CA . TYR A 1 188 ? -16.192 -2.258 19.224 1.00 91.81 188 TYR A CA 1
ATOM 1453 C C . TYR A 1 188 ? -16.239 -3.765 19.011 1.00 91.81 188 TYR A C 1
ATOM 1455 O O . TYR A 1 188 ? -16.233 -4.532 19.966 1.00 91.81 188 TYR A O 1
ATOM 1463 N N . LYS A 1 189 ? -16.221 -4.206 17.747 1.00 93.69 189 LYS A N 1
ATOM 1464 C CA . LYS A 1 189 ? -16.315 -5.633 17.381 1.00 93.69 189 LYS A CA 1
ATOM 1465 C C . LYS A 1 189 ? -15.254 -6.511 18.058 1.00 93.69 189 LYS A C 1
ATOM 1467 O O . LYS A 1 189 ? -15.520 -7.680 18.308 1.00 93.69 189 LYS A O 1
ATOM 1472 N N . ASN A 1 190 ? -14.055 -5.966 18.269 1.00 92.12 190 ASN A N 1
ATOM 1473 C CA . ASN A 1 190 ? -12.954 -6.602 18.987 1.00 92.12 190 ASN A CA 1
ATOM 1474 C C . ASN A 1 190 ? -11.894 -5.588 19.422 1.00 92.12 190 ASN A C 1
ATOM 1476 O O . ASN A 1 190 ? -11.908 -4.430 18.987 1.00 92.12 190 ASN A O 1
ATOM 1480 N N . LYS A 1 191 ? -10.952 -6.038 20.258 1.00 91.12 191 LYS A N 1
ATOM 1481 C CA . LYS A 1 191 ? -9.827 -5.230 20.746 1.00 91.12 191 LYS A CA 1
ATOM 1482 C C . LYS A 1 191 ? -9.028 -4.592 19.609 1.00 91.12 191 LYS A C 1
ATOM 1484 O O . LYS A 1 191 ? -8.720 -3.408 19.690 1.00 91.12 191 LYS A O 1
ATOM 1489 N N . CYS A 1 192 ? -8.773 -5.310 18.514 1.00 89.94 192 CYS A N 1
ATOM 1490 C CA . CYS A 1 192 ? -8.055 -4.747 17.363 1.00 89.94 192 CYS A CA 1
ATOM 1491 C C . CYS A 1 192 ? -8.803 -3.559 16.723 1.00 89.94 192 CYS A C 1
ATOM 1493 O O . CYS A 1 192 ? -8.196 -2.549 16.364 1.00 89.94 192 CYS A O 1
ATOM 1495 N N . ARG A 1 193 ? -10.137 -3.633 16.616 1.00 90.44 193 ARG A N 1
ATOM 1496 C CA . ARG A 1 193 ? -10.958 -2.525 16.101 1.00 90.44 193 ARG A CA 1
ATOM 1497 C C . ARG A 1 193 ? -10.982 -1.320 17.036 1.00 90.44 193 ARG A C 1
ATOM 1499 O O . ARG A 1 193 ? -10.957 -0.200 16.535 1.00 90.44 193 ARG A O 1
ATOM 1506 N N . LEU A 1 194 ? -10.969 -1.540 18.349 1.00 89.12 194 LEU A N 1
ATOM 1507 C CA . LEU A 1 194 ? -10.805 -0.471 19.339 1.00 89.12 194 LEU A CA 1
ATOM 1508 C C . LEU A 1 194 ? -9.415 0.186 19.229 1.00 89.12 194 LEU A C 1
ATOM 1510 O O . LEU A 1 194 ? -9.297 1.406 19.239 1.00 89.12 194 LEU A O 1
ATOM 1514 N N . LEU A 1 195 ? -8.347 -0.594 19.043 1.00 86.44 195 LEU A N 1
ATOM 1515 C CA . LEU A 1 195 ? -7.003 -0.043 18.821 1.00 86.44 195 LEU A CA 1
ATOM 1516 C C . LEU A 1 195 ? -6.911 0.757 17.506 1.00 86.44 195 LEU A C 1
ATOM 1518 O O . LEU A 1 195 ? -6.186 1.749 17.438 1.00 86.44 195 LEU A O 1
ATOM 1522 N N . HIS A 1 196 ? -7.679 0.370 16.481 1.00 86.88 196 HIS A N 1
ATOM 1523 C CA . HIS A 1 196 ? -7.786 1.114 15.223 1.00 86.88 196 HIS A CA 1
ATOM 1524 C C . HIS A 1 196 ? -8.497 2.453 15.364 1.00 86.88 196 HIS A C 1
ATOM 1526 O O . HIS A 1 196 ? -7.994 3.448 14.844 1.00 86.88 196 HIS A O 1
ATOM 1532 N N . SER A 1 197 ? -9.614 2.515 16.091 1.00 82.19 197 SER A N 1
ATOM 1533 C CA . SER A 1 197 ? -10.301 3.791 16.320 1.00 82.19 197 SER A CA 1
ATOM 1534 C C . SER A 1 197 ? -9.450 4.771 17.127 1.00 82.19 197 SER A C 1
ATOM 1536 O O . SER A 1 197 ? -9.523 5.968 16.875 1.00 82.19 197 SER A O 1
ATOM 1538 N N . ASN A 1 198 ? -8.573 4.280 18.013 1.00 78.06 198 ASN A N 1
ATOM 1539 C CA . ASN A 1 198 ? -7.620 5.130 18.741 1.00 78.06 198 ASN A CA 1
ATOM 1540 C C . ASN A 1 198 ? -6.642 5.884 17.841 1.00 78.06 198 ASN A C 1
ATOM 1542 O O . ASN A 1 198 ? -6.098 6.918 18.223 1.00 78.06 198 ASN A O 1
ATOM 1546 N N . CYS A 1 199 ? -6.318 5.289 16.695 1.00 79.06 199 CYS A N 1
ATOM 1547 C CA . CYS A 1 199 ? -5.412 5.889 15.731 1.00 79.06 199 CYS A CA 1
ATOM 1548 C C . CYS A 1 199 ? -6.122 6.985 14.923 1.00 79.06 199 CYS A C 1
ATOM 1550 O O . CYS A 1 199 ? -5.505 7.992 14.588 1.00 79.06 199 CYS A O 1
ATOM 1552 N N . GLU A 1 200 ? -7.418 6.819 14.653 1.00 72.31 200 GLU A N 1
ATOM 1553 C CA . GLU A 1 200 ? -8.236 7.815 13.954 1.00 72.31 200 GLU A CA 1
ATOM 1554 C C . GLU A 1 200 ? -8.647 8.976 14.868 1.00 72.31 200 GLU A C 1
ATOM 1556 O O . GLU A 1 200 ? -8.692 10.123 14.421 1.00 72.31 200 GLU A O 1
ATOM 1561 N N . ILE A 1 201 ? -8.914 8.687 16.146 1.00 70.62 201 ILE A N 1
ATOM 1562 C CA . ILE A 1 201 ? -9.293 9.666 17.164 1.00 70.62 201 ILE A CA 1
ATOM 1563 C C . ILE A 1 201 ? -8.412 9.443 18.407 1.00 70.62 201 ILE A C 1
ATOM 1565 O O . ILE A 1 201 ? -8.615 8.465 19.135 1.00 70.62 201 ILE A O 1
ATOM 1569 N N . PRO A 1 202 ? -7.425 10.324 18.666 1.00 63.97 202 PRO A N 1
ATOM 1570 C CA . PRO A 1 202 ? -6.483 10.142 19.763 1.00 63.97 202 PRO A CA 1
ATOM 1571 C C . PRO A 1 202 ? -7.184 10.044 21.126 1.00 63.97 202 PRO A C 1
ATOM 1573 O O . PRO A 1 202 ? -8.094 10.816 21.418 1.00 63.97 202 PRO A O 1
ATOM 1576 N N . ASN A 1 203 ? -6.686 9.152 21.989 1.00 64.38 203 ASN A N 1
ATOM 1577 C CA . ASN A 1 203 ? -7.038 9.012 23.414 1.00 64.38 203 ASN A CA 1
ATOM 1578 C C . ASN A 1 203 ? -8.407 8.403 23.755 1.00 64.38 203 ASN A C 1
ATOM 1580 O O . ASN A 1 203 ? -8.804 8.418 24.920 1.00 64.38 203 ASN A O 1
ATOM 1584 N N . ILE A 1 204 ? -9.098 7.799 22.794 1.00 66.31 204 ILE A N 1
ATOM 1585 C CA . ILE A 1 204 ? -10.369 7.110 23.050 1.00 66.31 204 ILE A CA 1
ATOM 1586 C C . ILE A 1 204 ? -10.169 5.680 23.586 1.00 66.31 204 ILE A C 1
ATOM 1588 O O . ILE A 1 204 ? -10.959 5.170 24.383 1.00 66.31 204 ILE A O 1
ATOM 1592 N N . ALA A 1 205 ? -9.099 5.002 23.178 1.00 61.16 205 ALA A N 1
ATOM 1593 C CA . ALA A 1 205 ? -9.054 3.547 23.244 1.00 61.16 205 ALA A CA 1
ATOM 1594 C C . ALA A 1 205 ? -8.309 3.006 24.462 1.00 61.16 205 ALA A C 1
ATOM 1596 O O . ALA A 1 205 ? -7.199 2.473 24.391 1.00 61.16 205 ALA A O 1
ATOM 1597 N N . LYS A 1 206 ? -8.987 3.070 25.601 1.00 81.88 206 LYS A N 1
ATOM 1598 C CA . LYS A 1 206 ? -8.791 2.076 26.654 1.00 81.88 206 LYS A CA 1
ATOM 1599 C C . LYS A 1 206 ? -10.055 1.243 26.738 1.00 81.88 206 LYS A C 1
ATOM 1601 O O . LYS A 1 206 ? -11.155 1.792 26.731 1.00 81.88 206 LYS A O 1
ATOM 1606 N N . ILE A 1 207 ? -9.883 -0.073 26.823 1.00 86.19 207 ILE A N 1
ATOM 1607 C CA . ILE A 1 207 ? -10.996 -0.969 27.127 1.00 86.19 207 ILE A CA 1
ATOM 1608 C C . ILE A 1 207 ? -11.526 -0.567 28.506 1.00 86.19 207 ILE A C 1
ATOM 1610 O O . ILE A 1 207 ? -10.755 -0.446 29.462 1.00 86.19 207 ILE A O 1
ATOM 1614 N N . GLN A 1 208 ? -12.825 -0.301 28.576 1.00 90.94 208 GLN A N 1
ATOM 1615 C CA . GLN A 1 208 ? -13.553 -0.164 29.827 1.00 90.94 208 GLN A CA 1
ATOM 1616 C C . GLN A 1 208 ? -13.909 -1.553 30.351 1.00 90.94 208 GLN A C 1
ATOM 1618 O O . GLN A 1 208 ? -13.490 -1.888 31.448 1.00 90.94 208 GLN A O 1
ATOM 1623 N N . ASN A 1 209 ? -14.611 -2.361 29.546 1.00 92.12 209 ASN A N 1
ATOM 1624 C CA . ASN A 1 209 ? -14.990 -3.742 29.855 1.00 92.12 209 ASN A CA 1
ATOM 1625 C C . ASN A 1 209 ? -15.018 -4.596 28.576 1.00 92.12 209 ASN A C 1
ATOM 1627 O O . ASN A 1 209 ? -15.264 -4.080 27.485 1.00 92.12 209 ASN A O 1
ATOM 1631 N N . TYR A 1 210 ? -14.794 -5.906 28.707 1.00 92.38 210 TYR A N 1
ATOM 1632 C CA . TYR A 1 210 ? -15.082 -6.860 27.631 1.00 92.38 210 TYR A CA 1
ATOM 1633 C C . TYR A 1 210 ? -16.593 -7.109 27.556 1.00 92.38 210 TYR A C 1
ATOM 1635 O O . TYR A 1 210 ? -17.269 -7.168 28.581 1.00 92.38 210 TYR A O 1
ATOM 1643 N N . GLY A 1 211 ? -17.120 -7.257 26.345 1.00 91.62 211 GLY A N 1
ATOM 1644 C CA . GLY A 1 211 ? -18.551 -7.327 26.071 1.00 91.62 211 GLY A CA 1
ATOM 1645 C C . GLY A 1 211 ? -19.167 -5.972 25.714 1.00 91.62 211 GLY A C 1
ATOM 1646 O O . GLY A 1 211 ? -18.484 -5.045 25.277 1.00 91.62 211 GLY A O 1
ATOM 1647 N N . LYS A 1 212 ? -20.493 -5.896 25.856 1.00 92.19 212 LYS A N 1
ATOM 1648 C CA . LYS A 1 212 ? -21.288 -4.693 25.584 1.00 92.19 212 LYS A CA 1
ATOM 1649 C C . LYS A 1 212 ? -21.012 -3.592 26.602 1.00 92.19 212 LYS A C 1
ATOM 1651 O O . LYS A 1 212 ? -20.567 -3.865 27.720 1.00 92.19 212 LYS A O 1
ATOM 1656 N N . CYS A 1 213 ? -21.289 -2.350 26.226 1.00 91.44 213 CYS A N 1
ATOM 1657 C CA . CYS A 1 213 ? -21.183 -1.254 27.175 1.00 91.44 213 CYS A CA 1
ATOM 1658 C C . CYS A 1 213 ? -22.258 -1.376 28.261 1.00 91.44 213 CYS A C 1
ATOM 1660 O O . CYS A 1 213 ? -23.350 -1.879 27.982 1.00 91.44 213 CYS A O 1
ATOM 1662 N N . PRO A 1 214 ? -21.975 -0.934 29.504 1.00 87.12 214 PRO A N 1
ATOM 1663 C CA . PRO A 1 214 ? -22.998 -0.867 30.532 1.00 87.12 214 PRO A CA 1
ATOM 1664 C C . PRO A 1 214 ? -24.154 -0.030 29.993 1.00 87.12 214 PRO A C 1
ATOM 1666 O O . PRO A 1 214 ? -23.966 1.142 29.663 1.00 87.12 214 PRO A O 1
ATOM 1669 N N . SER A 1 215 ? -25.344 -0.623 29.888 1.00 80.38 215 SER A N 1
ATOM 1670 C CA . SER A 1 215 ? -26.552 0.163 29.683 1.00 80.38 215 SER A CA 1
ATOM 1671 C C . SER A 1 215 ? -26.596 1.157 30.830 1.00 80.38 215 SER A C 1
ATOM 1673 O O . SER A 1 215 ? -26.612 0.738 31.992 1.00 80.38 215 SER A O 1
ATOM 1675 N N . LEU A 1 216 ? -26.549 2.455 30.517 1.00 68.50 216 LEU A N 1
ATOM 1676 C CA . LEU A 1 216 ? -26.839 3.490 31.496 1.00 68.50 216 LEU A CA 1
ATOM 1677 C C . LEU A 1 216 ? -28.128 3.048 32.179 1.00 68.50 216 LEU A C 1
ATOM 1679 O O . LEU A 1 216 ? -29.164 2.943 31.524 1.00 68.50 216 LEU A O 1
ATOM 1683 N N . ASN A 1 217 ? -28.036 2.702 33.463 1.00 60.56 217 ASN A N 1
ATOM 1684 C CA . ASN A 1 217 ? -29.197 2.438 34.292 1.00 60.56 217 ASN A CA 1
ATOM 1685 C C . ASN A 1 217 ? -29.860 3.801 34.483 1.00 60.56 217 ASN A C 1
ATOM 1687 O O . ASN A 1 217 ? -29.711 4.463 35.510 1.00 60.56 217 ASN A O 1
ATOM 1691 N N . ILE A 1 218 ? -30.529 4.266 33.430 1.00 58.69 218 ILE A N 1
ATOM 1692 C CA . ILE A 1 218 ? -31.544 5.287 33.525 1.00 58.69 218 ILE A CA 1
ATOM 1693 C C . ILE A 1 218 ? -32.578 4.593 34.397 1.00 58.69 218 ILE A C 1
ATOM 1695 O O . ILE A 1 218 ? -33.351 3.778 33.900 1.00 58.69 218 ILE A O 1
ATOM 1699 N N . LYS A 1 219 ? -32.522 4.826 35.719 1.00 63.50 219 LYS A N 1
ATOM 1700 C CA . LYS A 1 219 ? -33.678 4.575 36.580 1.00 63.50 219 LYS A CA 1
ATOM 1701 C C . LYS A 1 219 ? -34.840 5.153 35.797 1.00 63.50 219 LYS A C 1
ATOM 1703 O O . LYS A 1 219 ? -34.782 6.346 35.489 1.00 63.50 219 LYS A O 1
ATOM 1708 N N . GLU A 1 220 ? -35.783 4.305 35.385 1.00 66.56 220 GLU A N 1
ATOM 1709 C CA . GLU A 1 220 ? -36.941 4.757 34.624 1.00 66.56 220 GLU A CA 1
ATOM 1710 C C . GLU A 1 220 ? -37.448 6.017 35.321 1.00 66.56 220 GLU A C 1
ATOM 1712 O O . GLU A 1 220 ? -37.670 5.976 36.540 1.00 66.56 220 GLU A O 1
ATOM 1717 N N . PRO A 1 221 ? -37.478 7.171 34.628 1.00 67.00 221 PRO A N 1
ATOM 1718 C CA . PRO A 1 221 ? -37.843 8.409 35.283 1.00 67.00 221 PRO A CA 1
ATOM 1719 C C . PRO A 1 221 ? -39.224 8.172 35.880 1.00 67.00 221 PRO A C 1
ATOM 1721 O O . PRO A 1 221 ? -40.133 7.736 35.174 1.00 67.00 221 PRO A O 1
ATOM 1724 N N . CYS A 1 222 ? -39.364 8.362 37.194 1.00 77.31 222 CYS A N 1
ATOM 1725 C CA . CYS A 1 222 ? -40.646 8.137 37.838 1.00 77.31 222 CYS A CA 1
ATOM 1726 C C . CYS A 1 222 ? -41.609 9.223 37.359 1.00 77.31 222 CYS A C 1
ATOM 1728 O O . CYS A 1 222 ? -41.620 10.334 37.886 1.00 77.31 222 CYS A O 1
ATOM 1730 N N . ILE A 1 223 ? -42.362 8.912 36.310 1.00 84.69 223 ILE A N 1
ATOM 1731 C CA . ILE A 1 223 ? -43.322 9.798 35.665 1.00 84.69 223 ILE A CA 1
ATOM 1732 C C . ILE A 1 223 ? -44.710 9.173 35.724 1.00 84.69 223 ILE A C 1
ATOM 1734 O O . ILE A 1 223 ? -44.872 7.952 35.727 1.00 84.69 223 ILE A O 1
ATOM 1738 N N . ASP A 1 224 ? -45.723 10.030 35.768 1.00 89.25 224 ASP A N 1
ATOM 1739 C CA . ASP A 1 224 ? -47.103 9.601 35.590 1.00 89.25 224 ASP A CA 1
ATOM 1740 C C . ASP A 1 224 ? -47.334 9.205 34.121 1.00 89.25 224 ASP A C 1
ATOM 1742 O O . ASP A 1 224 ? -46.931 9.916 33.203 1.00 89.25 224 ASP A O 1
ATOM 1746 N N . GLN A 1 225 ? -48.009 8.078 33.895 1.00 91.56 225 GLN A N 1
ATOM 1747 C CA . GLN A 1 225 ? -48.405 7.592 32.566 1.00 91.56 225 GLN A CA 1
ATOM 1748 C C . GLN A 1 225 ? -49.704 8.250 32.063 1.00 91.56 225 GLN A C 1
ATOM 1750 O O . GLN A 1 225 ? -50.093 8.087 30.908 1.00 91.56 225 GLN A O 1
ATOM 1755 N N . ARG A 1 226 ? -50.407 8.983 32.936 1.00 90.56 226 ARG A N 1
ATOM 1756 C CA . ARG A 1 226 ? -51.630 9.743 32.636 1.00 90.56 226 ARG A CA 1
ATOM 1757 C C . ARG A 1 226 ? -51.382 11.244 32.793 1.00 90.56 226 ARG A C 1
ATOM 1759 O O . ARG A 1 226 ? -50.355 11.676 33.307 1.00 90.56 226 ARG A O 1
ATOM 1766 N N . SER A 1 227 ? -52.336 12.058 32.338 1.00 92.69 227 SER A N 1
ATOM 1767 C CA . SER A 1 227 ? -52.208 13.514 32.404 1.00 92.69 227 SER A CA 1
ATOM 1768 C C . SER A 1 227 ? -52.035 14.008 33.846 1.00 92.69 227 SER A C 1
ATOM 1770 O O . SER A 1 227 ? -52.622 13.465 34.786 1.00 92.69 227 SER A O 1
ATOM 1772 N N . ARG A 1 228 ? -51.278 15.101 34.009 1.00 90.56 228 ARG A N 1
ATOM 1773 C CA . ARG A 1 228 ? -51.059 15.766 35.303 1.00 90.56 228 ARG A CA 1
ATOM 1774 C C . ARG A 1 228 ? -52.373 16.035 36.039 1.00 90.56 228 ARG A C 1
ATOM 1776 O O . ARG A 1 228 ? -52.465 15.773 37.230 1.00 90.56 228 ARG A O 1
ATOM 1783 N N . TYR A 1 229 ? -53.391 16.520 35.329 1.00 94.00 229 TYR A N 1
ATOM 1784 C CA . TYR A 1 229 ? -54.707 16.800 35.905 1.00 94.00 229 TYR A CA 1
ATOM 1785 C C . TYR A 1 229 ? -55.386 15.538 36.444 1.00 94.00 229 TYR A C 1
ATOM 1787 O O . TYR A 1 229 ? -55.898 15.555 37.559 1.00 94.00 229 TYR A O 1
ATOM 1795 N N . PHE A 1 230 ? -55.350 14.432 35.694 1.00 94.75 230 PHE A N 1
ATOM 1796 C CA . PHE A 1 230 ? -55.922 13.161 36.137 1.00 94.75 230 PHE A CA 1
ATOM 1797 C C . PHE A 1 230 ? -55.220 12.651 37.399 1.00 94.75 230 PHE A C 1
ATOM 1799 O O . PHE A 1 230 ? -55.871 12.399 38.411 1.00 94.75 230 PHE A O 1
ATOM 1806 N N . CYS A 1 231 ? -53.889 12.566 37.379 1.00 93.38 231 CYS A N 1
ATOM 1807 C CA . CYS A 1 231 ? -53.129 12.025 38.504 1.00 93.38 231 CYS A CA 1
ATOM 1808 C C . CYS A 1 231 ? -53.149 12.928 39.748 1.00 93.38 231 CYS A C 1
ATOM 1810 O O . CYS A 1 231 ? -53.206 12.422 40.870 1.00 93.38 231 CYS A O 1
ATOM 1812 N N . GLN A 1 232 ? -53.216 14.253 39.580 1.00 94.75 232 GLN A N 1
ATOM 1813 C CA . GLN A 1 232 ? -53.456 15.176 40.693 1.00 94.75 232 GLN A CA 1
ATOM 1814 C C . GLN A 1 232 ? -54.842 14.991 41.311 1.00 94.75 232 GLN A C 1
ATOM 1816 O O . GLN A 1 232 ? -54.965 15.065 42.531 1.00 94.75 232 GLN A O 1
ATOM 1821 N N . SER A 1 233 ? -55.876 14.726 40.510 1.00 94.56 233 SER A N 1
ATOM 1822 C CA . SER A 1 233 ? -57.218 14.437 41.026 1.00 94.56 233 SER A CA 1
ATOM 1823 C C . SER A 1 233 ? -57.248 13.140 41.832 1.00 94.56 233 SER A C 1
ATOM 1825 O O . SER A 1 233 ? -57.828 13.118 42.913 1.00 94.56 233 SER A O 1
ATOM 1827 N N . ILE A 1 234 ? -56.555 12.090 41.377 1.00 93.75 234 ILE A N 1
ATOM 1828 C CA . ILE A 1 234 ? -56.394 10.831 42.130 1.00 93.75 234 ILE A CA 1
ATOM 1829 C C . ILE A 1 234 ? -55.681 11.069 43.469 1.00 93.75 234 ILE A C 1
ATOM 1831 O O . ILE A 1 234 ? -56.118 10.557 44.503 1.00 93.75 234 ILE A O 1
ATOM 1835 N N . ALA A 1 235 ? -54.616 11.876 43.468 1.00 90.88 235 ALA A N 1
ATOM 1836 C CA . ALA A 1 235 ? -53.885 12.228 44.681 1.00 90.88 235 ALA A CA 1
ATOM 1837 C C . ALA A 1 235 ? -54.733 13.056 45.659 1.00 90.88 235 ALA A C 1
ATOM 1839 O O . ALA A 1 235 ? -54.802 12.727 46.842 1.00 90.88 235 ALA A O 1
ATOM 1840 N N . ARG A 1 236 ? -55.432 14.087 45.167 1.00 94.50 236 ARG A N 1
ATOM 1841 C CA . ARG A 1 236 ? -56.292 14.967 45.978 1.00 94.50 236 ARG A CA 1
ATOM 1842 C C . ARG A 1 236 ? -57.520 14.253 46.534 1.00 94.50 236 ARG A C 1
ATOM 1844 O O . ARG A 1 236 ? -57.924 14.541 47.652 1.00 94.50 236 ARG A O 1
ATOM 1851 N N . ALA A 1 237 ? -58.079 13.301 45.791 1.00 93.75 237 ALA A N 1
ATOM 1852 C CA . ALA A 1 237 ? -59.212 12.491 46.232 1.00 93.75 237 ALA A CA 1
ATOM 1853 C C . ALA A 1 237 ? -58.822 11.364 47.215 1.00 93.75 237 ALA A C 1
ATOM 1855 O O . ALA A 1 237 ? -59.679 10.596 47.645 1.00 93.75 237 ALA A O 1
ATOM 1856 N N . GLY A 1 238 ? -57.537 11.232 47.577 1.00 91.31 238 GLY A N 1
ATOM 1857 C CA . GLY A 1 238 ? -57.073 10.240 48.555 1.00 91.31 238 GLY A CA 1
ATOM 1858 C C . GLY A 1 238 ? -57.059 8.798 48.035 1.00 91.31 238 GLY A C 1
ATOM 1859 O O . GLY A 1 238 ? -57.041 7.846 48.819 1.00 91.31 238 GLY A O 1
ATOM 1860 N N . PHE A 1 239 ? -57.053 8.602 46.715 1.00 94.38 239 PHE A N 1
ATOM 1861 C CA . PHE A 1 239 ? -57.125 7.273 46.100 1.00 94.38 239 PHE A CA 1
ATOM 1862 C C . PHE A 1 239 ? -55.778 6.538 46.024 1.00 94.38 239 PHE A C 1
ATOM 1864 O O . PHE A 1 239 ? -55.756 5.332 45.788 1.00 94.38 239 PHE A O 1
ATOM 1871 N N . CYS A 1 240 ? -54.660 7.213 46.310 1.00 90.75 240 CYS A N 1
ATOM 1872 C CA . CYS A 1 240 ? -53.304 6.653 46.210 1.00 90.75 240 CYS A CA 1
ATOM 1873 C C . CYS A 1 240 ? -53.001 5.456 47.133 1.00 90.75 240 CYS A C 1
ATOM 1875 O O . CYS A 1 240 ? -51.994 4.779 46.938 1.00 90.75 240 CYS A O 1
ATOM 1877 N N . ASN A 1 241 ? -53.848 5.185 48.133 1.00 92.56 241 ASN A N 1
ATOM 1878 C CA . ASN A 1 241 ? -53.691 4.060 49.065 1.00 92.56 241 ASN A CA 1
ATOM 1879 C C . ASN A 1 241 ? -54.860 3.056 48.998 1.00 92.56 241 ASN A C 1
ATOM 1881 O O . ASN A 1 241 ? -55.004 2.202 49.873 1.00 92.56 241 ASN A O 1
ATOM 1885 N N . LYS A 1 242 ? -55.730 3.150 47.983 1.00 91.31 242 LYS A N 1
ATOM 1886 C CA . LYS A 1 242 ? -56.878 2.248 47.827 1.00 91.31 242 LYS A CA 1
ATOM 1887 C C . LYS A 1 242 ? -56.472 0.995 47.051 1.00 91.31 242 LYS A C 1
ATOM 1889 O O . LYS A 1 242 ? -56.174 1.057 45.864 1.00 91.31 242 LYS A O 1
ATOM 1894 N N . ARG A 1 243 ? -56.549 -0.166 47.712 1.00 84.06 243 ARG A N 1
ATOM 1895 C CA . ARG A 1 243 ? -56.164 -1.480 47.153 1.00 84.06 243 ARG A CA 1
ATOM 1896 C C . ARG A 1 243 ? -56.897 -1.842 45.853 1.00 84.06 243 ARG A C 1
ATOM 1898 O O . ARG A 1 243 ? -56.293 -2.392 44.943 1.00 84.06 243 ARG A O 1
ATOM 1905 N N . HIS A 1 244 ? -58.178 -1.489 45.741 1.00 90.38 244 HIS A N 1
ATOM 1906 C CA . HIS A 1 244 ? -58.984 -1.730 44.536 1.00 90.38 244 HIS A CA 1
ATOM 1907 C C . HIS A 1 244 ? -58.648 -0.777 43.370 1.00 90.38 244 HIS A C 1
ATOM 1909 O O . HIS A 1 244 ? -59.087 -1.009 42.249 1.00 90.38 244 HIS A O 1
ATOM 1915 N N . LEU A 1 245 ? -57.849 0.272 43.609 1.00 88.31 245 LEU A N 1
ATOM 1916 C CA . LEU A 1 245 ? -57.406 1.240 42.600 1.00 88.31 245 LEU A CA 1
ATOM 1917 C C . LEU A 1 245 ? -55.923 1.086 42.243 1.00 88.31 245 LEU A C 1
ATOM 1919 O O . LEU A 1 245 ? -55.371 1.979 41.605 1.00 88.31 245 LEU A O 1
ATOM 1923 N N . GLN A 1 246 ? -55.283 -0.039 42.585 1.00 89.69 246 GLN A N 1
ATOM 1924 C CA . GLN A 1 246 ? -53.844 -0.245 42.374 1.00 89.69 246 GLN A CA 1
ATOM 1925 C C . GLN A 1 246 ? -53.403 0.036 40.929 1.00 89.69 246 GLN A C 1
ATOM 1927 O O . GLN A 1 246 ? -52.463 0.791 40.725 1.00 89.69 246 GLN A O 1
ATOM 1932 N N . LYS A 1 247 ? -54.162 -0.429 39.926 1.00 90.38 247 LYS A N 1
ATOM 1933 C CA . LYS A 1 247 ? -53.890 -0.126 38.506 1.00 90.38 247 LYS A CA 1
ATOM 1934 C C . LYS A 1 247 ? -53.844 1.379 38.209 1.00 90.38 247 LYS A C 1
ATOM 1936 O O . LYS A 1 247 ? -53.048 1.831 37.397 1.00 90.38 247 LYS A O 1
ATOM 1941 N N . THR A 1 248 ? -54.699 2.163 38.862 1.00 88.69 248 THR A N 1
ATOM 1942 C CA . THR A 1 248 ? -54.744 3.625 38.712 1.00 88.69 248 THR A CA 1
ATOM 1943 C C . THR A 1 248 ? -53.570 4.293 39.420 1.00 88.69 248 THR A C 1
ATOM 1945 O O . THR A 1 248 ? -52.998 5.244 38.894 1.00 88.69 248 THR A O 1
ATOM 1948 N N . VAL A 1 249 ? -53.177 3.768 40.582 1.00 90.38 249 VAL A N 1
ATOM 1949 C CA . VAL A 1 249 ? -51.990 4.212 41.325 1.00 90.38 249 VAL A CA 1
ATOM 1950 C C . VAL A 1 249 ? -50.708 3.919 40.538 1.00 90.38 249 VAL A C 1
ATOM 1952 O O . VAL A 1 249 ? -49.833 4.778 40.471 1.00 90.38 249 VAL A O 1
ATOM 1955 N N . ASP A 1 250 ? -50.630 2.772 39.860 1.00 90.81 250 ASP A N 1
ATOM 1956 C CA . ASP A 1 250 ? -49.483 2.376 39.033 1.00 90.81 250 ASP A CA 1
ATOM 1957 C C . ASP A 1 250 ? -49.305 3.270 37.793 1.00 90.81 250 ASP A C 1
ATOM 1959 O O . ASP A 1 250 ? -48.181 3.478 37.338 1.00 90.81 250 ASP A O 1
ATOM 1963 N N . MET A 1 251 ? -50.395 3.845 37.273 1.00 91.31 251 MET A N 1
ATOM 1964 C CA . MET A 1 251 ? -50.357 4.847 36.198 1.00 91.31 251 MET A CA 1
ATOM 1965 C C . MET A 1 251 ? -50.015 6.262 36.698 1.00 91.31 251 MET A C 1
ATOM 1967 O O . MET A 1 251 ? -49.708 7.132 35.886 1.00 91.31 251 MET A O 1
ATOM 1971 N N . CYS A 1 252 ? -50.076 6.511 38.008 1.00 93.38 252 CYS A N 1
ATOM 1972 C CA . CYS A 1 252 ? -49.884 7.821 38.638 1.00 93.38 252 CYS A CA 1
ATOM 1973 C C . CYS A 1 252 ? -48.810 7.776 39.742 1.00 93.38 252 CYS A C 1
ATOM 1975 O O . CYS A 1 252 ? -48.956 8.405 40.795 1.00 93.38 252 CYS A O 1
ATOM 1977 N N . LYS A 1 253 ? -47.744 6.991 39.534 1.00 91.81 253 LYS A N 1
ATOM 1978 C CA . LYS A 1 253 ? -46.701 6.723 40.539 1.00 91.81 253 LYS A CA 1
ATOM 1979 C C . LYS A 1 253 ? -46.021 7.985 41.057 1.00 91.81 253 LYS A C 1
ATOM 1981 O O . LYS A 1 253 ? -45.761 8.068 42.256 1.00 91.81 253 LYS A O 1
ATOM 1986 N N . HIS A 1 254 ? -45.780 8.973 40.199 1.00 92.19 254 HIS A N 1
ATOM 1987 C CA . HIS A 1 254 ? -45.145 10.223 40.602 1.00 92.19 254 HIS A CA 1
ATOM 1988 C C . HIS A 1 254 ? -46.098 11.062 41.464 1.00 92.19 254 HIS A C 1
ATOM 1990 O O . HIS A 1 254 ? -45.756 11.434 42.587 1.00 92.19 254 HIS A O 1
ATOM 1996 N N . SER A 1 255 ? -47.331 11.289 41.000 1.00 92.75 255 SER A N 1
ATOM 1997 C CA . SER A 1 255 ? -48.344 12.039 41.762 1.00 92.75 255 SER A CA 1
ATOM 1998 C C . SER A 1 255 ? -48.748 11.355 43.074 1.00 92.75 255 SER A C 1
ATOM 2000 O O . SER A 1 255 ? -49.045 12.038 44.053 1.00 92.75 255 SER A O 1
ATOM 2002 N N . CYS A 1 256 ? -48.731 10.021 43.124 1.00 92.19 256 CYS A N 1
ATOM 2003 C CA . CYS A 1 256 ? -49.025 9.239 44.326 1.00 92.19 256 CYS A CA 1
ATOM 2004 C C . CYS A 1 256 ? -47.805 8.960 45.217 1.00 92.19 256 CYS A C 1
ATOM 2006 O O . CYS A 1 256 ? -47.967 8.302 46.247 1.00 92.19 256 CYS A O 1
ATOM 2008 N N . LYS A 1 257 ? -46.608 9.448 44.855 1.00 90.75 257 LYS A N 1
ATOM 2009 C CA . LYS A 1 257 ? -45.345 9.193 45.575 1.00 90.75 257 LYS A CA 1
ATOM 2010 C C . LYS A 1 257 ? -45.099 7.692 45.814 1.00 90.75 257 LYS A C 1
ATOM 2012 O O . LYS A 1 257 ? -44.761 7.278 46.919 1.00 90.75 257 LYS A O 1
ATOM 2017 N N . LYS A 1 258 ? -45.350 6.882 44.782 1.00 87.44 258 LYS A N 1
ATOM 2018 C CA . LYS A 1 258 ? -45.112 5.426 44.731 1.00 87.44 258 LYS A CA 1
ATOM 2019 C C . LYS A 1 258 ? -43.971 5.064 43.769 1.00 87.44 258 LYS A C 1
ATOM 2021 O O . LYS A 1 258 ? -43.932 3.952 43.244 1.00 87.44 258 LYS A O 1
ATOM 2026 N N . CYS A 1 259 ? -43.099 6.037 43.513 1.00 78.25 259 CYS A N 1
ATOM 2027 C CA . CYS A 1 259 ? -41.697 5.784 43.215 1.00 78.25 259 CYS A CA 1
ATOM 2028 C C . CYS A 1 259 ? -41.042 5.182 44.478 1.00 78.25 259 CYS A C 1
ATOM 2030 O O . CYS A 1 259 ? -40.080 4.417 44.310 1.00 78.25 259 CYS A O 1
#

Secondary structure (DSSP, 8-state):
---PPP-----TTSHHHHHHHHHHHHTTTS-HHHHTSTT-B-TTSSSBPSBTTTBTPPPP---SS-HHHHHHHHHTT-TT-GGGHHHHHH-TTTTT-PPPSS-SS-TTHHHHHHTTTTTTSTTTHHHHSTTTTTSSS---TTTT----STTEEEEE-TTS-EEEEE-----GGGGTS--EEETTS-EESSHHHHHHHHHHSTT---EEEESSPPP---------SS-HHHHHHHHHTTGGG-GGGHHHHHTTTTTTT--

pLDDT: mean 78.81, std 15.67, range [27.45, 95.75]

Sequence (259 aa):
MTRVPKDVSLSESSVESTVEFVVNMFALFCDVKCRSTRYGCCHDGKTPAKGPYFQGCKEPCQDERSSYFCQSIVRAGFCGKPRFKQFSNLCLNSCRMCRPCEDSASTECPFFARRGRCDTDKSKTYNRCRKSCHVCGVKDPCQGFICTKPNTRCRVDHLGVPYCGCRVHCDPGDHFTGTVCGRDGKEYKNKCRLLHSNCEIPNIAKIQNYGKCPSLNIKEPCIDQRSRYFCQSIARAGFCNKRHLQKTVDMCKHSCKKC

Foldseek 3Di:
DDDDDDDDDDDPVPVVVVVVVVVVVVVPQADPVQCPDPARDAPNNYHHQPDHQSHQHFDQDDAQDDPVLLVVCVVVVVAPDPVNVVSNVNNCNSSVVGDGQDQQDDPCLLVCLVVVVCPVDPPPSCVRSVNNVVVDDDDQLQVVPDDPQPQWGWDADSVRHIDTAHDQDDDPCFQVLAWFAWPVQDIDRTLSRLSRVCSVPPPTRDTPGRDHGPDPPPVPPQAAQDDPVLLLVCLVVVVCPPPVCVVVVSNNCPSSVVD